Protein AF-A0A923Q6D5-F1 (afdb_monomer_lite)

Sequence (186 aa):
MKNIFFVFVLLMLSNVSFGAIPTSGCLYDRNSETNISCMGSKPDYCQSDIKFANSPACINSKPPYCLNNTGLSNSLACVGSNPTYCQNNKEFANTLACARSNPSYCQSDKTLSNALACVGSKPSYCLGDPQQLNSLACSDFATMYILDTLKAGKYNLPAELQKIFTSNDLKDLQTYDVLRNSIGSF

Radius of gyration: 20.25 Å; chains: 1; bounding box: 35×41×74 Å

Secondary structure (DSSP, 8-state):
--SSHHHHHHHTS---------HHHHTT-TT-TT-GGGTT---THHHH-GGGTT-GGGTT---THHHH-GGGTT-GGGTT---THHHH-GGGTTSGGGTT---THHHH-GGGTTSGGGTT---GGGGT-GGGTTSGGG-S-HHHHHHHHHHTT-S---HHHHHHHHSGGGGSHHHHHHHHHHH---

Structure (mmCIF, N/CA/C/O backbone):
data_AF-A0A923Q6D5-F1
#
_entry.id   AF-A0A923Q6D5-F1
#
loop_
_atom_site.group_PDB
_atom_site.id
_atom_site.type_symbol
_atom_site.label_atom_id
_atom_site.label_alt_id
_atom_site.label_comp_id
_atom_site.label_asym_id
_atom_site.label_entity_id
_atom_site.label_seq_id
_atom_site.pdbx_PDB_ins_code
_atom_site.Cartn_x
_atom_site.Cartn_y
_atom_site.Cartn_z
_atom_site.occupancy
_atom_site.B_iso_or_equiv
_atom_site.auth_seq_id
_atom_site.auth_comp_id
_atom_site.auth_asym_id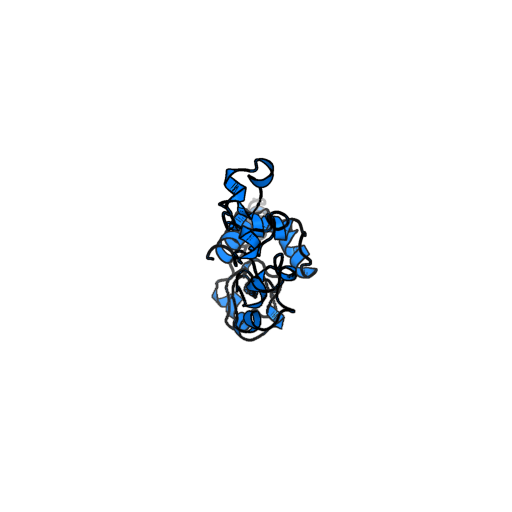
_atom_site.auth_atom_id
_atom_site.pdbx_PDB_model_num
ATOM 1 N N . MET A 1 1 ? -14.296 31.296 -55.115 1.00 42.47 1 MET A N 1
ATOM 2 C CA . MET A 1 1 ? -13.838 29.906 -54.873 1.00 42.47 1 MET A CA 1
ATOM 3 C C . MET A 1 1 ? -12.475 29.912 -54.174 1.00 42.47 1 MET A C 1
ATOM 5 O O . MET A 1 1 ? -11.464 29.662 -54.812 1.00 42.47 1 MET A O 1
ATOM 9 N N . LYS A 1 2 ? -12.412 30.294 -52.888 1.00 42.50 2 LYS A N 1
ATOM 10 C CA . LYS A 1 2 ? -11.131 30.418 -52.153 1.00 42.50 2 LYS A CA 1
ATOM 11 C C . LYS A 1 2 ? -11.240 30.137 -50.643 1.00 42.50 2 LYS A C 1
ATOM 13 O O . LYS A 1 2 ? -10.360 30.529 -49.900 1.00 42.50 2 LYS A O 1
ATOM 18 N N . ASN A 1 3 ? -12.305 29.449 -50.210 1.00 41.53 3 ASN A N 1
ATOM 19 C CA . ASN A 1 3 ? -12.603 29.205 -48.787 1.00 41.53 3 ASN A CA 1
ATOM 20 C C . ASN A 1 3 ? -12.794 27.724 -48.411 1.00 41.53 3 ASN A C 1
ATOM 22 O O . ASN A 1 3 ? -13.077 27.431 -47.258 1.00 41.53 3 ASN A O 1
ATOM 26 N N . ILE A 1 4 ? -12.624 26.780 -49.343 1.00 47.03 4 ILE A N 1
ATOM 27 C CA . ILE A 1 4 ? -12.759 25.339 -49.040 1.00 47.03 4 ILE A CA 1
ATOM 28 C C . ILE A 1 4 ? -11.419 24.696 -48.652 1.00 47.03 4 ILE A C 1
ATOM 30 O O . ILE A 1 4 ? -11.394 23.744 -47.880 1.00 47.03 4 ILE A O 1
ATOM 34 N N . PHE A 1 5 ? -10.290 25.255 -49.098 1.00 41.09 5 PHE A N 1
ATOM 35 C CA . PHE A 1 5 ? -8.971 24.684 -48.802 1.00 41.09 5 PHE A CA 1
ATOM 36 C C . PHE A 1 5 ? -8.498 24.955 -47.362 1.00 41.09 5 PHE A C 1
ATOM 38 O O . PHE A 1 5 ? -7.772 24.149 -46.793 1.00 41.09 5 PHE A O 1
ATOM 45 N N . PHE A 1 6 ? -8.946 26.051 -46.738 1.00 38.72 6 PHE A N 1
ATOM 46 C CA . PHE A 1 6 ? -8.532 26.410 -45.374 1.00 38.72 6 PHE A CA 1
ATOM 47 C C . PHE A 1 6 ? -9.245 25.584 -44.289 1.00 38.72 6 PHE A C 1
ATOM 49 O O . PHE A 1 6 ? -8.678 25.340 -43.229 1.00 38.72 6 PHE A O 1
ATOM 56 N N . VAL A 1 7 ? -10.455 25.090 -44.574 1.00 43.41 7 VAL A N 1
ATOM 57 C CA . VAL A 1 7 ? -11.216 24.228 -43.650 1.00 43.41 7 VAL A CA 1
ATOM 58 C C . VAL A 1 7 ? -10.596 22.829 -43.566 1.00 43.41 7 VAL A C 1
ATOM 60 O O . VAL A 1 7 ? -10.556 22.236 -42.493 1.00 43.41 7 VAL A O 1
ATOM 63 N N . PHE A 1 8 ? -10.019 22.329 -44.664 1.00 39.16 8 PHE A N 1
ATOM 64 C CA . PHE A 1 8 ? -9.347 21.026 -44.678 1.00 39.16 8 PHE A CA 1
ATOM 65 C C . PHE A 1 8 ? -7.992 21.025 -43.957 1.00 39.16 8 PHE A C 1
ATOM 67 O O . PHE A 1 8 ? -7.631 20.021 -43.351 1.00 39.16 8 PHE A O 1
ATOM 74 N N . VAL A 1 9 ? -7.259 22.143 -43.963 1.00 41.53 9 VAL A N 1
ATOM 75 C CA . VAL A 1 9 ? -5.963 22.242 -43.263 1.00 41.53 9 VAL A CA 1
ATOM 76 C C . VAL A 1 9 ? -6.148 22.374 -41.743 1.00 41.53 9 VAL A C 1
ATOM 78 O O . VAL A 1 9 ? -5.341 21.844 -40.984 1.00 41.53 9 VAL A O 1
ATOM 81 N N . LEU A 1 10 ? -7.246 22.983 -41.278 1.00 36.47 10 LEU A N 1
ATOM 82 C CA . LEU A 1 10 ? -7.578 23.064 -39.847 1.00 36.47 10 LEU A CA 1
ATOM 83 C C . LEU A 1 10 ? -8.125 21.746 -39.264 1.00 36.47 10 LEU A C 1
ATOM 85 O O . LEU A 1 10 ? -7.920 21.485 -38.083 1.00 36.47 10 LEU A O 1
ATOM 89 N N . LEU A 1 11 ? -8.735 20.879 -40.082 1.00 35.66 11 LEU A N 1
ATOM 90 C CA . LEU A 1 11 ? -9.192 19.542 -39.662 1.00 35.66 11 LEU A CA 1
ATOM 91 C C . LEU A 1 11 ? -8.059 18.509 -39.523 1.00 35.66 11 LEU A C 1
ATOM 93 O O . LEU A 1 11 ? -8.249 17.474 -38.891 1.00 35.66 11 LEU A O 1
ATOM 97 N N . MET A 1 12 ? -6.873 18.786 -40.074 1.00 35.59 12 MET A N 1
ATOM 98 C CA . MET A 1 12 ? -5.700 17.907 -39.951 1.00 35.59 12 MET A CA 1
ATOM 99 C C . MET A 1 12 ? -4.835 18.212 -38.718 1.00 35.59 12 MET A C 1
ATOM 101 O O . MET A 1 12 ? -3.960 17.419 -38.383 1.00 35.59 12 MET A O 1
ATOM 105 N N . LEU A 1 13 ? -5.084 19.326 -38.019 1.00 39.22 13 LEU A N 1
ATOM 106 C CA . LEU A 1 13 ? -4.348 19.723 -36.810 1.00 39.22 13 LEU A CA 1
ATOM 107 C C . LEU A 1 13 ? -5.068 19.359 -35.500 1.00 39.22 13 LEU A C 1
ATOM 109 O O . LEU A 1 13 ? -4.503 19.556 -34.430 1.00 39.22 13 LEU A O 1
ATOM 113 N N . SER A 1 14 ? -6.278 18.793 -35.557 1.00 36.75 14 SER A N 1
ATOM 114 C CA . SER A 1 14 ? -7.010 18.338 -34.363 1.00 36.75 14 SER A CA 1
ATOM 115 C C . SER A 1 14 ? -6.890 16.839 -34.081 1.00 36.75 14 SER A C 1
ATOM 117 O O . SER A 1 14 ? -7.489 16.352 -33.128 1.00 36.75 14 SER A O 1
ATOM 119 N N . ASN A 1 15 ? -6.087 16.097 -34.846 1.00 35.81 15 ASN A N 1
ATOM 120 C CA . ASN A 1 15 ? -5.742 14.719 -34.501 1.00 35.81 15 ASN A CA 1
ATOM 121 C C . ASN A 1 15 ? -4.523 14.688 -33.574 1.00 35.81 15 ASN A C 1
ATOM 123 O O . ASN A 1 15 ? -3.509 14.064 -33.872 1.00 35.81 15 ASN A O 1
ATOM 127 N N . VAL A 1 16 ? -4.662 15.275 -32.383 1.00 35.62 16 VAL A N 1
ATOM 128 C CA . VAL A 1 16 ? -4.113 14.600 -31.202 1.00 35.62 16 VAL A CA 1
ATOM 129 C C . VAL A 1 16 ? -4.997 13.384 -30.970 1.00 35.62 16 VAL A C 1
ATOM 131 O O . VAL A 1 16 ? -5.860 13.340 -30.098 1.00 35.62 16 VAL A O 1
ATOM 134 N N . SER A 1 17 ? -4.822 12.388 -31.835 1.00 32.88 17 SER A N 1
ATOM 135 C CA . SER A 1 17 ? -5.167 11.033 -31.479 1.00 32.88 17 SER A CA 1
ATOM 136 C C . SER A 1 17 ? -4.346 10.771 -30.225 1.00 32.88 17 SER A C 1
ATOM 138 O O . SER A 1 17 ? -3.125 10.630 -30.302 1.00 32.88 17 SER A O 1
ATOM 140 N N . PHE A 1 18 ? -5.003 10.757 -29.066 1.00 36.09 18 PHE A N 1
ATOM 141 C CA . PHE A 1 18 ? -4.548 9.956 -27.944 1.00 36.09 18 PHE A CA 1
ATOM 142 C C . PHE A 1 18 ? -4.508 8.535 -28.492 1.00 36.09 18 PHE A C 1
ATOM 144 O O . PHE A 1 18 ? -5.492 7.799 -28.434 1.00 36.09 18 PHE A O 1
ATOM 151 N N . GLY A 1 19 ? -3.418 8.204 -29.186 1.00 35.03 19 GLY A N 1
ATOM 152 C CA . GLY A 1 19 ? -3.150 6.861 -29.627 1.00 35.03 19 GLY A CA 1
ATOM 153 C C . GLY A 1 19 ? -3.115 6.074 -28.342 1.00 35.03 19 GLY A C 1
ATOM 154 O O . GLY A 1 19 ? -2.168 6.215 -27.571 1.00 35.03 19 GLY A O 1
ATOM 155 N N . ALA A 1 20 ? -4.188 5.333 -28.074 1.00 39.97 20 ALA A N 1
ATOM 156 C CA . ALA A 1 20 ? -4.164 4.282 -27.087 1.00 39.97 20 ALA A CA 1
ATOM 157 C C . ALA A 1 20 ? -2.898 3.495 -27.404 1.00 39.97 20 ALA A C 1
ATOM 159 O O . ALA A 1 20 ? -2.805 2.916 -28.489 1.00 39.97 20 ALA A O 1
ATOM 160 N N . ILE A 1 21 ? -1.882 3.590 -26.540 1.00 46.28 21 ILE A N 1
ATOM 161 C CA . ILE A 1 21 ? -0.667 2.816 -26.739 1.00 46.28 21 ILE A CA 1
ATOM 162 C C . ILE A 1 21 ? -1.165 1.373 -26.743 1.00 46.28 21 ILE A C 1
ATOM 164 O O . ILE A 1 21 ? -1.741 0.945 -25.737 1.00 46.28 21 ILE A O 1
ATOM 168 N N . PRO A 1 22 ? -1.056 0.639 -27.867 1.00 48.25 22 PRO A N 1
ATOM 169 C CA . PRO A 1 22 ? -1.412 -0.767 -27.856 1.00 48.25 22 PRO A CA 1
ATOM 170 C C . PRO A 1 22 ? -0.601 -1.399 -26.729 1.00 48.25 22 PRO A C 1
ATOM 172 O O . PRO A 1 22 ? 0.544 -1.013 -26.517 1.00 48.25 22 PRO A O 1
ATOM 175 N N . THR A 1 23 ? -1.168 -2.334 -25.973 1.00 49.91 23 THR A N 1
ATOM 176 C CA . THR A 1 23 ? -0.498 -2.950 -24.810 1.00 49.91 23 THR A CA 1
ATOM 177 C C . THR A 1 23 ? 0.935 -3.424 -25.118 1.00 49.91 23 THR A C 1
ATOM 179 O O . THR A 1 23 ? 1.793 -3.405 -24.238 1.00 49.91 23 THR A O 1
ATOM 182 N N . SER A 1 24 ? 1.232 -3.734 -26.388 1.00 52.97 24 SER A N 1
ATOM 183 C CA . SER A 1 24 ? 2.565 -4.019 -26.936 1.00 52.97 24 SER A CA 1
ATOM 184 C C . SER A 1 24 ? 3.595 -2.880 -26.845 1.00 52.97 24 SER A C 1
ATOM 186 O O . SER A 1 24 ? 4.787 -3.159 -26.802 1.00 52.97 24 SER A O 1
ATOM 188 N N . GLY A 1 25 ? 3.189 -1.609 -26.823 1.00 59.66 25 GLY A N 1
ATOM 189 C CA . GLY A 1 25 ? 4.090 -0.462 -26.656 1.00 59.66 25 GLY A CA 1
ATOM 190 C C . GLY A 1 25 ? 4.608 -0.334 -25.222 1.00 59.66 25 GLY A C 1
ATOM 191 O O . GLY A 1 25 ? 5.793 -0.094 -25.010 1.00 59.66 25 GLY A O 1
ATOM 192 N N . CYS A 1 26 ? 3.758 -0.619 -24.233 1.00 67.12 26 CYS A N 1
ATOM 193 C CA . CYS A 1 26 ? 4.128 -0.592 -22.815 1.00 67.12 26 CYS A CA 1
ATOM 194 C C . CYS A 1 26 ? 5.042 -1.758 -22.400 1.00 67.12 26 CYS A C 1
ATOM 196 O O . CYS A 1 26 ? 5.712 -1.683 -21.376 1.00 67.12 26 CYS A O 1
ATOM 198 N N . LEU A 1 27 ? 5.109 -2.823 -23.208 1.00 59.09 27 LEU A N 1
ATOM 199 C CA . LEU A 1 27 ? 6.016 -3.959 -23.003 1.00 59.09 27 LEU A CA 1
ATOM 200 C C . LEU A 1 27 ? 7.498 -3.591 -23.166 1.00 59.09 27 LEU A C 1
ATOM 202 O O . LEU A 1 27 ? 8.349 -4.196 -22.515 1.00 59.09 27 LEU A O 1
ATOM 206 N N . TYR A 1 28 ? 7.810 -2.599 -24.004 1.00 59.09 28 TYR A N 1
ATOM 207 C CA . TYR A 1 28 ? 9.192 -2.253 -24.360 1.00 59.09 28 TYR A CA 1
ATOM 208 C C . TYR A 1 28 ? 9.579 -0.810 -24.031 1.00 59.09 28 TYR A C 1
ATOM 210 O O . TYR A 1 28 ? 10.772 -0.490 -24.025 1.00 59.09 28 TYR A O 1
ATOM 218 N N . ASP A 1 29 ? 8.610 0.056 -23.728 1.00 59.62 29 ASP A N 1
ATOM 219 C CA . ASP A 1 29 ? 8.859 1.468 -23.449 1.00 59.62 29 ASP A CA 1
ATOM 220 C C . ASP A 1 29 ? 9.353 1.710 -22.013 1.00 59.62 29 ASP A C 1
ATOM 222 O O . ASP A 1 29 ? 8.655 2.233 -21.142 1.00 59.62 29 ASP A O 1
ATOM 226 N N . ARG A 1 30 ? 10.621 1.351 -21.789 1.00 59.69 30 ARG A N 1
ATOM 227 C CA . ARG A 1 30 ? 11.363 1.629 -20.550 1.00 59.69 30 ARG A CA 1
ATOM 228 C C . ARG A 1 30 ? 11.674 3.117 -20.339 1.00 59.69 30 ARG A C 1
ATOM 230 O O . ARG A 1 30 ? 12.190 3.457 -19.283 1.00 59.69 30 ARG A O 1
ATOM 237 N N . ASN A 1 31 ? 11.372 3.982 -21.311 1.00 56.91 31 ASN A N 1
ATOM 238 C CA . ASN A 1 31 ? 11.567 5.432 -21.214 1.00 56.91 31 ASN A CA 1
ATOM 239 C C . ASN A 1 31 ? 10.297 6.156 -20.733 1.00 56.91 31 ASN A C 1
ATOM 241 O O . ASN A 1 31 ? 10.328 7.358 -20.476 1.00 56.91 31 ASN A O 1
ATOM 245 N N . SER A 1 32 ? 9.187 5.430 -20.586 1.00 54.47 32 SER A N 1
ATOM 246 C CA . SER A 1 32 ? 7.874 5.960 -20.221 1.00 54.47 32 SER A CA 1
ATOM 247 C C . SER A 1 32 ? 7.551 5.811 -18.734 1.00 54.47 32 SER A C 1
ATOM 249 O O . SER A 1 32 ? 6.412 5.559 -18.344 1.00 54.47 32 SER A O 1
ATOM 251 N N . GLU A 1 33 ? 8.551 6.000 -17.869 1.00 54.09 33 GLU A N 1
ATOM 252 C CA . GLU A 1 33 ? 8.425 5.831 -16.413 1.00 54.09 33 GLU A CA 1
ATOM 253 C C . GLU A 1 33 ? 7.301 6.669 -15.782 1.00 54.09 33 GLU A C 1
ATOM 255 O O . GLU A 1 33 ? 6.872 6.362 -14.675 1.00 54.09 33 GLU A O 1
ATOM 260 N N . THR A 1 34 ? 6.785 7.677 -16.489 1.00 61.16 34 THR A N 1
ATOM 261 C CA . THR A 1 34 ? 5.686 8.553 -16.066 1.00 61.16 34 THR A CA 1
ATOM 262 C C . THR A 1 34 ? 4.447 8.480 -16.960 1.00 61.16 34 THR A C 1
ATOM 264 O O . THR A 1 34 ? 3.478 9.201 -16.722 1.00 61.16 34 THR A O 1
ATOM 267 N N . ASN A 1 35 ? 4.442 7.630 -17.991 1.00 68.44 35 ASN A N 1
ATOM 268 C CA . ASN A 1 35 ? 3.355 7.616 -18.955 1.00 68.44 35 ASN A CA 1
ATOM 269 C C . ASN A 1 35 ? 2.122 6.904 -18.394 1.00 68.44 35 ASN A C 1
ATOM 271 O O . ASN A 1 35 ? 2.073 5.680 -18.238 1.00 68.44 35 ASN A O 1
ATOM 275 N N . ILE A 1 36 ? 1.095 7.704 -18.131 1.00 67.50 36 ILE A N 1
ATOM 276 C CA . ILE A 1 36 ? -0.167 7.242 -17.569 1.00 67.50 36 ILE A CA 1
ATOM 277 C C . ILE A 1 36 ? -0.943 6.318 -18.517 1.00 67.50 36 ILE A C 1
ATOM 279 O O . ILE A 1 36 ? -1.753 5.518 -18.055 1.00 67.50 36 ILE A O 1
ATOM 283 N N . SER A 1 37 ? -0.665 6.340 -19.825 1.00 69.25 37 SER A N 1
ATOM 284 C CA . SER A 1 37 ? -1.310 5.422 -20.771 1.00 69.25 37 SER A CA 1
ATOM 285 C C . SER A 1 37 ? -0.884 3.965 -20.572 1.00 69.25 37 SER A C 1
ATOM 287 O O . SER A 1 37 ? -1.594 3.062 -20.999 1.00 69.25 37 SER A O 1
ATOM 289 N N . CYS A 1 38 ? 0.263 3.723 -19.928 1.00 73.06 38 CYS A N 1
ATOM 290 C CA . CYS A 1 38 ? 0.763 2.378 -19.640 1.00 73.06 38 CYS A CA 1
ATOM 291 C C . CYS A 1 38 ? 0.359 1.859 -18.263 1.00 73.06 38 CYS A C 1
ATOM 293 O O . CYS A 1 38 ? 0.789 0.782 -17.854 1.00 73.06 38 CYS A O 1
ATOM 295 N N . MET A 1 39 ? -0.462 2.603 -17.535 1.00 76.25 39 MET A N 1
ATOM 296 C CA . MET A 1 39 ? -0.786 2.341 -16.146 1.00 76.25 39 MET A CA 1
ATOM 297 C C . MET A 1 39 ? -1.406 0.964 -15.909 1.00 76.25 39 MET A C 1
ATOM 299 O O . MET A 1 39 ? -2.463 0.641 -16.441 1.00 76.25 39 MET A O 1
ATOM 303 N N . GLY A 1 40 ? -0.750 0.156 -15.075 1.00 72.75 40 GLY A N 1
ATOM 304 C CA . GLY A 1 40 ? -1.148 -1.224 -14.773 1.00 72.75 40 GLY A CA 1
ATOM 305 C C . GLY A 1 40 ? -1.085 -2.201 -15.941 1.00 72.75 40 GLY A C 1
ATOM 306 O O . GLY A 1 40 ? -1.681 -3.271 -15.854 1.00 72.75 40 GLY A O 1
ATOM 307 N N . SER A 1 41 ? -0.337 -1.876 -16.998 1.00 77.88 41 SER A N 1
ATOM 308 C CA . SER A 1 41 ? -0.015 -2.834 -18.063 1.00 77.88 41 SER A CA 1
ATOM 309 C C . SER A 1 41 ? 0.859 -4.002 -17.580 1.00 77.88 41 SER A C 1
ATOM 311 O O . SER A 1 41 ? 0.868 -5.045 -18.227 1.00 77.88 41 SER A O 1
ATOM 313 N N . LYS A 1 42 ? 1.549 -3.853 -16.435 1.00 83.44 42 LYS A N 1
ATOM 314 C CA . LYS A 1 42 ? 2.353 -4.887 -15.747 1.00 83.44 42 LYS A CA 1
ATOM 315 C C . LYS A 1 42 ? 3.335 -5.651 -16.663 1.00 83.44 42 LYS A C 1
ATOM 317 O O . LYS A 1 42 ? 3.350 -6.881 -16.636 1.00 83.44 42 LYS A O 1
ATOM 322 N N . PRO A 1 43 ? 4.169 -4.958 -17.452 1.00 83.00 43 PRO A N 1
ATOM 323 C CA . PRO A 1 43 ? 5.172 -5.597 -18.302 1.00 83.00 43 PRO A CA 1
ATOM 324 C C . PRO A 1 43 ? 6.242 -6.343 -17.490 1.00 83.00 43 PRO A C 1
ATOM 326 O O . PRO A 1 43 ? 6.470 -6.049 -16.314 1.00 83.00 43 PRO A O 1
ATOM 329 N N . ASP A 1 44 ? 6.949 -7.276 -18.135 1.00 85.38 44 ASP A N 1
ATOM 330 C CA . ASP A 1 44 ? 7.898 -8.195 -17.481 1.00 85.38 44 ASP A CA 1
ATOM 331 C C . ASP A 1 44 ? 8.996 -7.487 -16.679 1.00 85.38 44 ASP A C 1
ATOM 333 O O . ASP A 1 44 ? 9.424 -7.975 -15.632 1.00 85.38 44 ASP A O 1
ATOM 337 N N . TYR A 1 45 ? 9.427 -6.297 -17.112 1.00 84.94 45 TYR A N 1
ATOM 338 C CA . TYR A 1 45 ? 10.444 -5.531 -16.391 1.00 84.94 45 TYR A CA 1
ATOM 339 C C . TYR A 1 45 ? 10.005 -5.140 -14.971 1.00 84.94 45 TYR A C 1
ATOM 341 O O . TYR A 1 45 ? 10.859 -4.963 -14.103 1.00 84.94 45 TYR A O 1
ATOM 349 N N . CYS A 1 46 ? 8.695 -5.057 -14.703 1.00 87.25 46 CYS A N 1
ATOM 350 C CA . CYS A 1 46 ? 8.168 -4.809 -13.363 1.00 87.25 46 CYS A CA 1
ATOM 351 C C . CYS A 1 46 ? 8.506 -5.945 -12.390 1.00 87.25 46 CYS A C 1
ATOM 353 O O . CYS A 1 46 ? 8.593 -5.700 -11.187 1.00 87.25 46 CYS A O 1
ATOM 355 N N . GLN A 1 47 ? 8.721 -7.166 -12.899 1.00 88.88 47 GLN A N 1
ATOM 356 C CA . GLN A 1 47 ? 9.038 -8.350 -12.100 1.00 88.88 47 GLN A CA 1
ATOM 357 C C . GLN A 1 47 ? 10.502 -8.409 -11.667 1.00 88.88 47 GLN A C 1
ATOM 359 O O . GLN A 1 47 ? 10.801 -8.881 -10.570 1.00 88.88 47 GLN A O 1
ATOM 364 N N . SER A 1 48 ? 11.414 -7.925 -12.509 1.00 84.44 48 SER A N 1
ATOM 365 C CA . SER A 1 48 ? 12.852 -8.141 -12.327 1.00 84.44 48 SER A CA 1
ATOM 366 C C . SER A 1 48 ? 13.642 -6.901 -11.916 1.00 84.44 48 SER A C 1
ATOM 368 O O . SER A 1 48 ? 14.746 -7.048 -11.400 1.00 84.44 48 SER A O 1
ATOM 370 N N . ASP A 1 49 ? 13.134 -5.691 -12.165 1.00 87.44 49 ASP A N 1
ATOM 371 C CA . ASP A 1 49 ? 13.926 -4.466 -12.030 1.00 87.44 49 ASP A CA 1
ATOM 372 C C . ASP A 1 49 ? 13.269 -3.457 -11.077 1.00 87.44 49 ASP A C 1
ATOM 374 O O . ASP A 1 49 ? 12.272 -2.802 -11.391 1.00 87.44 49 ASP A O 1
ATOM 378 N N . ILE A 1 50 ? 13.873 -3.324 -9.892 1.00 88.69 50 ILE A N 1
ATOM 379 C CA . ILE A 1 50 ? 13.389 -2.460 -8.809 1.00 88.69 50 ILE A CA 1
ATOM 380 C C . ILE A 1 50 ? 13.352 -0.980 -9.191 1.00 88.69 50 ILE A C 1
ATOM 382 O O . ILE A 1 50 ? 12.617 -0.220 -8.562 1.00 88.69 50 ILE A O 1
ATOM 386 N N . LYS A 1 51 ? 14.107 -0.546 -10.210 1.00 87.31 51 LYS A N 1
ATOM 387 C CA . LYS A 1 51 ? 14.105 0.865 -10.622 1.00 87.31 51 LYS A CA 1
ATOM 388 C C . LYS A 1 51 ? 12.732 1.304 -11.134 1.00 87.31 51 LYS A C 1
ATOM 390 O O . LYS A 1 51 ? 12.359 2.460 -10.983 1.00 87.31 51 LYS A O 1
ATOM 395 N N . PHE A 1 52 ? 11.944 0.356 -11.647 1.00 84.44 52 PHE A N 1
ATOM 396 C CA . PHE A 1 52 ? 10.581 0.591 -12.113 1.00 84.44 52 PHE A CA 1
ATOM 397 C C . PHE A 1 52 ? 9.520 0.371 -11.032 1.00 84.44 52 PHE A C 1
ATOM 399 O O . PHE A 1 52 ? 8.332 0.469 -11.332 1.00 84.44 52 PHE A O 1
ATOM 406 N N . ALA A 1 53 ? 9.894 0.115 -9.772 1.00 84.38 53 ALA A N 1
ATOM 407 C CA . ALA A 1 53 ? 8.934 -0.139 -8.694 1.00 84.38 53 ALA A CA 1
ATOM 408 C C . ALA A 1 53 ? 7.933 1.019 -8.496 1.00 84.38 53 ALA A C 1
ATOM 410 O O . ALA A 1 53 ? 6.819 0.811 -8.014 1.00 84.38 53 ALA A O 1
ATOM 411 N N . ASN A 1 54 ? 8.309 2.233 -8.905 1.00 81.38 54 ASN A N 1
ATOM 412 C CA . ASN A 1 54 ? 7.463 3.424 -8.877 1.00 81.38 54 ASN A CA 1
ATOM 413 C C . ASN A 1 54 ? 6.888 3.809 -10.249 1.00 81.38 54 ASN A C 1
ATOM 415 O O . ASN A 1 54 ? 6.242 4.840 -10.353 1.00 81.38 54 ASN A O 1
ATOM 419 N N . SER A 1 55 ? 7.076 3.018 -11.303 1.00 80.50 55 SER A N 1
ATOM 420 C CA . SER A 1 55 ? 6.437 3.303 -12.589 1.00 80.50 55 SER A CA 1
ATOM 421 C C . SER A 1 55 ? 4.915 3.091 -12.487 1.00 80.50 55 SER A C 1
ATOM 423 O O . SER A 1 55 ? 4.487 2.062 -11.949 1.00 80.50 55 SER A O 1
ATOM 425 N N . PRO A 1 56 ? 4.073 3.980 -13.053 1.00 75.81 56 PRO A N 1
ATOM 426 C CA . PRO A 1 56 ? 2.634 3.755 -13.190 1.00 75.81 56 PRO A CA 1
ATOM 427 C C . PRO A 1 56 ? 2.312 2.439 -13.901 1.00 75.81 56 PRO A C 1
ATOM 429 O O . PRO A 1 56 ? 1.322 1.784 -13.572 1.00 75.81 56 PRO A O 1
ATOM 432 N N . ALA A 1 57 ? 3.161 2.008 -14.840 1.00 79.31 57 ALA A N 1
ATOM 433 C CA . ALA A 1 57 ? 2.990 0.739 -15.540 1.00 79.31 57 ALA A CA 1
ATOM 434 C C . ALA A 1 57 ? 3.081 -0.474 -14.611 1.00 79.31 57 ALA A C 1
ATOM 436 O O . ALA A 1 57 ? 2.393 -1.474 -14.823 1.00 79.31 57 ALA A O 1
ATOM 437 N N . CYS A 1 58 ? 3.876 -0.353 -13.549 1.00 83.00 58 CYS A N 1
ATOM 438 C CA . CYS A 1 58 ? 4.100 -1.415 -12.587 1.00 83.00 58 CYS A CA 1
ATOM 439 C C . CYS A 1 58 ? 3.108 -1.411 -11.430 1.00 83.00 58 CYS A C 1
ATOM 441 O O . CYS A 1 58 ? 3.215 -2.300 -10.590 1.00 83.00 58 CYS A O 1
ATOM 443 N N . ILE A 1 59 ? 2.147 -0.481 -11.362 1.00 80.62 59 ILE A N 1
ATOM 444 C CA . ILE A 1 59 ? 1.183 -0.446 -10.259 1.00 80.62 59 ILE A CA 1
ATOM 445 C C . ILE A 1 59 ? 0.511 -1.812 -10.067 1.00 80.62 59 ILE A C 1
ATOM 447 O O . ILE A 1 59 ? 0.055 -2.435 -11.030 1.00 80.62 59 ILE A O 1
ATOM 451 N N . ASN A 1 60 ? 0.484 -2.301 -8.824 1.00 78.62 60 ASN A N 1
ATOM 452 C CA . ASN A 1 60 ? -0.111 -3.600 -8.493 1.00 78.62 60 ASN A CA 1
ATOM 453 C C . ASN A 1 60 ? 0.475 -4.792 -9.303 1.00 78.62 60 ASN A C 1
ATOM 455 O O . ASN A 1 60 ? -0.224 -5.754 -9.636 1.00 78.62 60 ASN A O 1
ATOM 459 N N . SER A 1 61 ? 1.755 -4.737 -9.682 1.00 86.06 61 SER A N 1
ATOM 460 C CA . SER A 1 61 ? 2.446 -5.874 -10.318 1.00 86.06 61 SER A CA 1
ATOM 461 C C . SER A 1 61 ? 2.911 -6.936 -9.312 1.00 86.06 61 SER A C 1
ATOM 463 O O . SER A 1 61 ? 3.182 -8.064 -9.720 1.00 86.06 61 SER A O 1
ATOM 465 N N . LYS A 1 62 ? 2.969 -6.590 -8.014 1.00 90.44 62 LYS A N 1
ATOM 466 C CA . LYS A 1 62 ? 3.325 -7.456 -6.870 1.00 90.44 62 LYS A CA 1
ATOM 467 C C . LYS A 1 62 ? 4.550 -8.366 -7.091 1.00 90.44 62 LYS A C 1
ATOM 469 O O . LYS A 1 62 ? 4.479 -9.569 -6.839 1.00 90.44 62 LYS A O 1
ATOM 474 N N . PRO A 1 63 ? 5.678 -7.820 -7.544 1.00 92.00 63 PRO A N 1
ATOM 475 C CA . PRO A 1 63 ? 6.860 -8.609 -7.844 1.00 92.00 63 PRO A CA 1
ATOM 476 C C . PRO A 1 63 ? 7.542 -9.157 -6.578 1.00 92.00 63 PRO A C 1
ATOM 478 O O . PRO A 1 63 ? 7.366 -8.600 -5.487 1.00 92.00 63 PRO A O 1
ATOM 481 N N . PRO A 1 64 ? 8.375 -10.212 -6.691 1.00 94.12 64 PRO A N 1
ATOM 482 C CA . PRO A 1 64 ? 8.959 -10.898 -5.533 1.00 94.12 64 PRO A CA 1
ATOM 483 C C . PRO A 1 64 ? 9.771 -9.992 -4.599 1.00 94.12 64 PRO A C 1
ATOM 485 O O . PRO A 1 64 ? 9.807 -10.215 -3.388 1.00 94.12 64 PRO A O 1
ATOM 488 N N . TYR A 1 65 ? 10.399 -8.938 -5.131 1.00 93.25 65 TYR A N 1
ATOM 489 C CA . TYR A 1 65 ? 11.180 -7.996 -4.327 1.00 93.25 65 TYR A CA 1
ATOM 490 C C . TYR A 1 65 ? 10.337 -7.237 -3.289 1.00 93.25 65 TYR A C 1
ATOM 492 O O . TYR A 1 65 ? 10.869 -6.840 -2.252 1.00 93.25 65 TYR A O 1
ATOM 500 N N . CYS A 1 66 ? 9.025 -7.092 -3.506 1.00 93.06 66 CYS A N 1
ATOM 501 C CA . CYS A 1 66 ? 8.116 -6.446 -2.557 1.00 93.06 66 CYS A CA 1
ATOM 502 C C . CYS A 1 66 ? 7.933 -7.242 -1.259 1.00 93.06 66 CYS A C 1
ATOM 504 O O . CYS A 1 66 ? 7.527 -6.677 -0.243 1.00 93.06 66 CYS A O 1
ATOM 506 N N . LEU A 1 67 ? 8.238 -8.547 -1.275 1.00 93.31 67 LEU A N 1
ATOM 507 C CA . LEU A 1 67 ? 8.063 -9.407 -0.108 1.00 93.31 67 LEU A CA 1
ATOM 508 C C . LEU A 1 67 ? 9.149 -9.201 0.953 1.00 93.31 67 LEU A C 1
ATOM 510 O O . LEU A 1 67 ? 8.881 -9.325 2.146 1.00 93.31 67 LEU A O 1
ATOM 514 N N . ASN A 1 68 ? 10.361 -8.862 0.510 1.00 88.25 68 ASN A N 1
ATOM 515 C CA . ASN A 1 68 ? 11.553 -8.855 1.359 1.00 88.25 68 ASN A CA 1
ATOM 516 C C . ASN A 1 68 ? 12.171 -7.460 1.532 1.00 88.25 68 ASN A C 1
ATOM 518 O O . ASN A 1 68 ? 12.954 -7.255 2.455 1.00 88.25 68 ASN A O 1
ATOM 522 N N . ASN A 1 69 ? 11.835 -6.493 0.669 1.00 89.81 69 ASN A N 1
ATOM 523 C CA . ASN A 1 69 ? 12.402 -5.149 0.722 1.00 89.81 69 ASN A CA 1
ATOM 524 C C . ASN A 1 69 ? 11.425 -4.148 1.360 1.00 89.81 69 ASN A C 1
ATOM 526 O O . ASN A 1 69 ? 10.555 -3.586 0.695 1.00 89.81 69 ASN A O 1
ATOM 530 N N . THR A 1 70 ? 11.599 -3.885 2.656 1.00 90.38 70 THR A N 1
ATOM 531 C CA . THR A 1 70 ? 10.804 -2.893 3.403 1.00 90.38 70 THR A CA 1
ATOM 532 C C . THR A 1 70 ? 11.000 -1.462 2.894 1.00 90.38 70 THR A C 1
ATOM 534 O O . THR A 1 70 ? 10.083 -0.646 3.007 1.00 90.38 70 THR A O 1
ATOM 537 N N . GLY A 1 71 ? 12.144 -1.159 2.270 1.00 90.00 71 GLY A N 1
ATOM 538 C CA . GLY A 1 71 ? 12.420 0.136 1.639 1.00 90.00 71 GLY A CA 1
ATOM 539 C C . GLY A 1 71 ? 11.525 0.434 0.432 1.00 90.00 71 GLY A C 1
ATOM 540 O O . GLY A 1 71 ? 11.357 1.594 0.068 1.00 90.00 71 GLY A O 1
ATOM 541 N N . LEU A 1 72 ? 10.896 -0.594 -0.147 1.00 88.56 72 LEU A N 1
ATOM 542 C CA . LEU A 1 72 ? 9.935 -0.480 -1.250 1.00 88.56 72 LEU A CA 1
ATOM 543 C C . LEU A 1 72 ? 8.475 -0.586 -0.782 1.00 88.56 72 LEU A C 1
ATOM 545 O O . LEU A 1 72 ? 7.564 -0.681 -1.599 1.00 88.56 72 LEU A O 1
ATOM 549 N N . SER A 1 73 ? 8.218 -0.546 0.528 1.00 88.38 73 SER A N 1
ATOM 550 C CA . SER A 1 73 ? 6.866 -0.681 1.094 1.00 88.38 73 SER A CA 1
ATOM 551 C C . SER A 1 73 ? 5.868 0.375 0.590 1.00 88.38 73 SER A C 1
ATOM 553 O O . SER A 1 73 ? 4.666 0.124 0.570 1.00 88.38 73 SER A O 1
ATOM 555 N N . ASN A 1 74 ? 6.343 1.535 0.126 1.00 85.38 74 ASN A N 1
ATOM 556 C CA . ASN A 1 74 ? 5.519 2.587 -0.484 1.00 85.38 74 ASN A CA 1
ATOM 557 C C . ASN A 1 74 ? 5.603 2.642 -2.016 1.00 85.38 74 ASN A C 1
ATOM 559 O O . ASN A 1 74 ? 5.119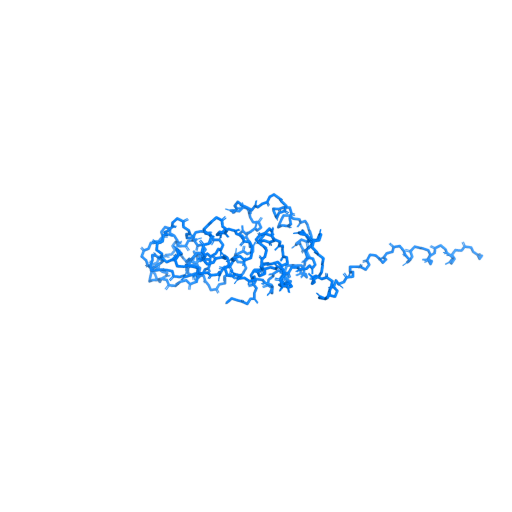 3.597 -2.619 1.00 85.38 74 ASN A O 1
ATOM 563 N N . SER A 1 75 ? 6.204 1.645 -2.663 1.00 85.69 75 SER A N 1
ATOM 564 C CA . SER A 1 75 ? 6.275 1.603 -4.120 1.00 85.69 75 SER A CA 1
ATOM 565 C C . SER A 1 75 ? 4.956 1.169 -4.751 1.00 85.69 75 SER A C 1
ATOM 567 O O . SER A 1 75 ? 4.263 0.291 -4.235 1.00 85.69 75 SER A O 1
ATOM 569 N N . LEU A 1 76 ? 4.629 1.744 -5.913 1.00 81.25 76 LEU A N 1
ATOM 570 C CA . LEU A 1 76 ? 3.397 1.428 -6.652 1.00 81.25 76 LEU A CA 1
ATOM 571 C C . LEU A 1 76 ? 3.314 -0.049 -7.050 1.00 81.25 76 LEU A C 1
ATOM 573 O O . LEU A 1 76 ? 2.238 -0.649 -7.009 1.00 81.25 76 LEU A O 1
ATOM 577 N N . ALA A 1 77 ? 4.450 -0.652 -7.396 1.00 86.31 77 ALA A N 1
ATOM 578 C CA . ALA A 1 77 ? 4.535 -2.073 -7.701 1.00 86.31 77 ALA A CA 1
ATOM 579 C C . ALA A 1 77 ? 4.142 -2.965 -6.527 1.00 86.31 77 ALA A C 1
ATOM 581 O O . ALA A 1 77 ? 3.577 -4.040 -6.738 1.00 86.31 77 ALA A O 1
ATOM 582 N N . CYS A 1 78 ? 4.383 -2.495 -5.306 1.00 89.38 78 CYS A N 1
ATOM 583 C CA . CYS A 1 78 ? 4.177 -3.270 -4.097 1.00 89.38 78 CYS A CA 1
ATOM 584 C C . CYS A 1 78 ? 2.789 -3.107 -3.490 1.00 89.38 78 CYS A C 1
ATOM 586 O O . CYS A 1 78 ? 2.504 -3.827 -2.545 1.00 89.38 78 CYS A O 1
ATOM 588 N N . VAL A 1 79 ? 1.917 -2.229 -4.008 1.00 86.44 79 VAL A N 1
ATOM 589 C CA . VAL A 1 79 ? 0.558 -2.033 -3.465 1.00 86.44 79 VAL A CA 1
ATOM 590 C C . VAL A 1 79 ? -0.111 -3.392 -3.225 1.00 86.44 79 VAL A C 1
ATOM 592 O O . VAL A 1 79 ? -0.171 -4.212 -4.137 1.00 86.44 79 VAL A O 1
ATOM 595 N N . GLY A 1 80 ? -0.570 -3.644 -1.995 1.00 85.25 80 GLY A N 1
ATOM 596 C CA . GLY A 1 80 ? -1.273 -4.875 -1.612 1.00 85.25 80 GLY A CA 1
ATOM 597 C C . GLY A 1 80 ? -0.490 -6.180 -1.826 1.00 85.25 80 GLY A C 1
ATOM 598 O O . GLY A 1 80 ? -1.104 -7.230 -2.047 1.00 85.25 80 GLY A O 1
ATOM 599 N N . SER A 1 81 ? 0.849 -6.144 -1.818 1.00 90.56 81 SER A N 1
ATOM 600 C CA . SER A 1 81 ? 1.686 -7.352 -1.861 1.00 90.56 81 SER A CA 1
ATOM 601 C C . SER A 1 81 ? 1.681 -8.128 -0.539 1.00 90.56 81 SER A C 1
ATOM 603 O O . SER A 1 81 ? 2.094 -9.283 -0.521 1.00 90.56 81 SER A O 1
ATOM 605 N N . ASN A 1 82 ? 1.206 -7.513 0.549 1.00 92.56 82 ASN A N 1
ATOM 606 C CA . ASN A 1 82 ? 0.972 -8.119 1.866 1.00 92.56 82 ASN A CA 1
ATOM 607 C C . ASN A 1 82 ? 2.133 -8.975 2.426 1.00 92.56 82 ASN A C 1
ATOM 609 O O . ASN A 1 82 ? 1.917 -10.116 2.838 1.00 92.56 82 ASN A O 1
ATOM 613 N N . PRO A 1 83 ? 3.366 -8.445 2.478 1.00 94.31 83 PRO A N 1
ATOM 614 C CA . PRO A 1 83 ? 4.503 -9.127 3.090 1.00 94.31 83 PRO A CA 1
ATOM 615 C C . PRO A 1 83 ? 4.325 -9.369 4.590 1.00 94.31 83 PRO A C 1
ATOM 617 O O . PRO A 1 83 ? 3.586 -8.664 5.277 1.00 94.31 83 PRO A O 1
ATOM 620 N N . THR A 1 84 ? 5.095 -10.317 5.131 1.00 95.25 84 THR A N 1
ATOM 621 C CA . THR A 1 84 ? 5.037 -10.719 6.547 1.00 95.25 84 THR A CA 1
ATOM 622 C C . THR A 1 84 ? 5.235 -9.553 7.520 1.00 95.25 84 THR A C 1
ATOM 624 O O . THR A 1 84 ? 4.629 -9.536 8.591 1.00 95.25 84 THR A O 1
ATOM 627 N N . TYR A 1 85 ? 6.030 -8.537 7.161 1.00 93.88 85 TYR A N 1
ATOM 628 C CA . TYR A 1 85 ? 6.224 -7.366 8.022 1.00 93.88 85 TYR A CA 1
ATOM 629 C C . TYR A 1 85 ? 4.929 -6.573 8.268 1.00 93.88 85 TYR A C 1
ATOM 631 O O . TYR A 1 85 ? 4.788 -5.980 9.335 1.00 93.88 85 TYR A O 1
ATOM 639 N N . CYS A 1 86 ? 3.950 -6.630 7.355 1.00 94.38 86 CYS A N 1
ATOM 640 C CA . CYS A 1 86 ? 2.640 -5.998 7.534 1.00 94.38 86 CYS A CA 1
ATOM 641 C C . CYS A 1 86 ? 1.841 -6.601 8.692 1.00 94.38 86 CYS A C 1
ATOM 643 O O . CYS A 1 86 ? 1.035 -5.904 9.308 1.00 94.38 86 CYS A O 1
ATOM 645 N N . GLN A 1 87 ? 2.082 -7.880 8.997 1.00 94.25 87 GLN A N 1
ATOM 646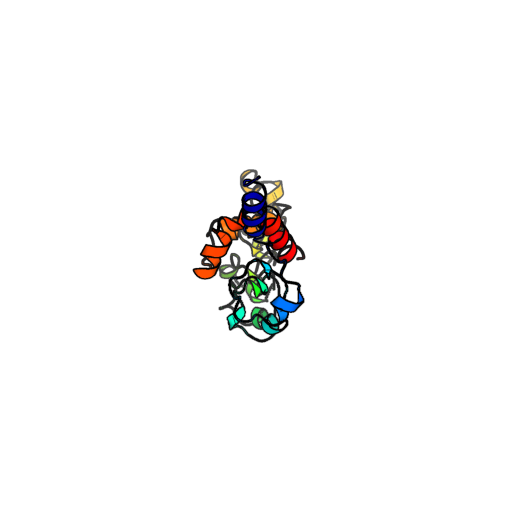 C CA . GLN A 1 87 ? 1.414 -8.603 10.079 1.00 94.25 87 GLN A CA 1
ATOM 647 C C . GLN A 1 87 ? 2.003 -8.273 11.449 1.00 94.25 87 GLN A C 1
ATOM 649 O O . GLN A 1 87 ? 1.277 -8.195 12.438 1.00 94.25 87 GLN A O 1
ATOM 654 N N . ASN A 1 88 ? 3.314 -8.040 11.497 1.00 90.38 88 ASN A N 1
ATOM 655 C CA . ASN A 1 88 ? 4.062 -8.019 12.751 1.00 90.38 88 ASN A CA 1
ATOM 656 C C . ASN A 1 88 ? 4.473 -6.615 13.207 1.00 90.38 88 ASN A C 1
ATOM 658 O O . ASN A 1 88 ? 4.840 -6.451 14.368 1.00 90.38 88 ASN A O 1
ATOM 662 N N . ASN A 1 89 ? 4.429 -5.606 12.331 1.00 93.38 89 ASN A N 1
ATOM 663 C CA . ASN A 1 89 ? 4.856 -4.252 12.673 1.00 93.38 89 ASN A CA 1
ATOM 664 C C . ASN A 1 89 ? 3.835 -3.188 12.224 1.00 93.38 89 ASN A C 1
ATOM 666 O O . ASN A 1 89 ? 3.610 -2.965 11.034 1.00 93.38 89 ASN A O 1
ATOM 670 N N . LYS A 1 90 ? 3.259 -2.490 13.212 1.00 93.62 90 LYS A N 1
ATOM 671 C CA . LYS A 1 90 ? 2.280 -1.406 13.032 1.00 93.62 90 LYS A CA 1
ATOM 672 C C . LYS A 1 90 ? 2.854 -0.176 12.322 1.00 93.62 90 LYS A C 1
ATOM 674 O O . LYS A 1 90 ? 2.087 0.575 11.728 1.00 93.62 90 LYS A O 1
ATOM 679 N N . GLU A 1 91 ? 4.170 0.031 12.335 1.00 92.94 91 GLU A N 1
ATOM 680 C CA . GLU A 1 91 ? 4.823 1.138 11.616 1.00 92.94 91 GLU A CA 1
ATOM 681 C C . GLU A 1 91 ? 4.527 1.087 10.111 1.00 92.94 91 GLU A C 1
ATOM 683 O O . GLU A 1 91 ? 4.423 2.121 9.453 1.00 92.94 91 GLU A O 1
ATOM 688 N N . PHE A 1 92 ? 4.303 -0.117 9.574 1.00 90.88 92 PHE A N 1
ATOM 689 C CA . PHE A 1 92 ? 3.969 -0.322 8.169 1.00 90.88 92 PHE A CA 1
ATOM 690 C C . PHE A 1 92 ? 2.468 -0.271 7.873 1.00 90.88 92 PHE A C 1
ATOM 692 O O . PHE A 1 92 ? 2.091 -0.373 6.706 1.00 90.88 92 PHE A O 1
ATOM 699 N N . ALA A 1 93 ? 1.601 -0.075 8.875 1.00 90.00 93 ALA A N 1
ATOM 700 C CA . ALA A 1 93 ? 0.144 -0.122 8.714 1.00 90.00 93 ALA A CA 1
ATOM 701 C C . ALA A 1 93 ? -0.375 0.863 7.655 1.00 90.00 93 ALA A C 1
ATOM 703 O O . ALA A 1 93 ? -1.406 0.635 7.027 1.00 90.00 93 ALA A O 1
ATOM 704 N N . ASN A 1 94 ? 0.352 1.955 7.435 1.00 87.06 94 ASN A N 1
ATOM 705 C CA . ASN A 1 94 ? 0.014 2.956 6.437 1.00 87.06 94 ASN A CA 1
ATOM 706 C C . ASN A 1 94 ? 0.686 2.727 5.080 1.00 87.06 94 ASN A C 1
ATOM 708 O O . ASN A 1 94 ? 0.341 3.412 4.135 1.00 87.06 94 ASN A O 1
ATOM 712 N N . THR A 1 95 ? 1.613 1.789 4.931 1.00 87.38 95 THR A N 1
ATOM 713 C CA . THR A 1 95 ? 2.333 1.628 3.660 1.00 87.38 95 THR A CA 1
ATOM 714 C C . THR A 1 95 ? 1.470 1.006 2.569 1.00 87.38 95 THR A C 1
ATOM 716 O O . THR A 1 95 ? 0.571 0.206 2.846 1.00 87.38 95 THR A O 1
ATOM 719 N N . LEU A 1 96 ? 1.765 1.346 1.310 1.00 85.50 96 LEU A N 1
ATOM 720 C CA . LEU A 1 96 ? 1.041 0.803 0.155 1.00 85.50 96 LEU A CA 1
ATOM 721 C C . LEU A 1 96 ? 1.101 -0.730 0.107 1.00 85.50 96 LEU A C 1
ATOM 723 O O . LEU A 1 96 ? 0.099 -1.378 -0.199 1.00 85.50 96 LEU A O 1
ATOM 727 N N . ALA A 1 97 ? 2.246 -1.314 0.459 1.00 89.19 97 ALA A N 1
ATOM 728 C CA . ALA A 1 97 ? 2.446 -2.757 0.477 1.00 89.19 97 ALA A CA 1
ATOM 729 C C . ALA A 1 97 ? 1.536 -3.493 1.452 1.00 89.19 97 ALA A C 1
ATOM 731 O O . ALA A 1 97 ? 1.150 -4.632 1.187 1.00 89.19 97 ALA A O 1
ATOM 732 N N . CYS A 1 98 ? 1.151 -2.831 2.541 1.00 91.38 98 CYS A N 1
ATOM 733 C CA . CYS A 1 98 ? 0.283 -3.411 3.548 1.00 91.38 98 CYS A CA 1
ATOM 734 C C . CYS A 1 98 ? -1.200 -3.176 3.291 1.00 91.38 98 CYS A C 1
ATOM 736 O O . CYS A 1 98 ? -1.994 -3.665 4.086 1.00 91.38 98 CYS A O 1
ATOM 738 N N . ALA A 1 99 ? -1.597 -2.469 2.228 1.00 87.00 99 ALA A N 1
ATOM 739 C CA . ALA A 1 99 ? -3.001 -2.185 1.943 1.00 87.00 99 ALA A CA 1
ATOM 740 C C . ALA A 1 99 ? -3.875 -3.457 1.983 1.00 87.00 99 ALA A C 1
ATOM 742 O O . ALA A 1 99 ? -3.623 -4.411 1.249 1.00 87.00 99 ALA A O 1
ATOM 743 N N . ARG A 1 100 ? -4.914 -3.457 2.834 1.00 85.81 100 ARG A N 1
ATOM 744 C CA . ARG A 1 100 ? -5.828 -4.596 3.087 1.00 85.81 100 ARG A CA 1
ATOM 745 C C . ARG A 1 100 ? -5.150 -5.887 3.570 1.00 85.81 100 ARG A C 1
ATOM 747 O O . ARG A 1 100 ? -5.714 -6.968 3.417 1.00 85.81 100 ARG A O 1
ATOM 754 N N . SER A 1 101 ? -3.969 -5.805 4.178 1.00 90.88 101 SER A N 1
ATOM 755 C CA . SER A 1 101 ? -3.330 -6.973 4.807 1.00 90.88 101 SER A CA 1
ATOM 756 C C . SER A 1 101 ? -4.102 -7.498 6.026 1.00 90.88 101 SER A C 1
ATOM 758 O O . SER A 1 101 ? -3.843 -8.620 6.460 1.00 90.88 101 SER A O 1
ATOM 760 N N . ASN A 1 102 ? -5.039 -6.705 6.564 1.00 92.81 102 ASN A N 1
ATOM 761 C CA . ASN A 1 102 ? -5.931 -7.018 7.686 1.00 92.81 102 ASN A CA 1
ATOM 762 C C . ASN A 1 102 ? -5.264 -7.742 8.873 1.00 92.81 102 ASN A C 1
ATOM 764 O O . ASN A 1 102 ? -5.774 -8.760 9.347 1.00 92.81 102 ASN A O 1
ATOM 768 N N . PRO A 1 103 ? -4.133 -7.232 9.375 1.00 95.44 103 PRO A N 1
ATOM 769 C CA . PRO A 1 103 ? -3.424 -7.839 10.487 1.00 95.44 103 PRO A CA 1
ATOM 770 C C . PRO A 1 103 ? -4.200 -7.747 11.797 1.00 95.44 103 PRO A C 1
ATOM 772 O O . PRO A 1 103 ? -5.101 -6.922 11.964 1.00 95.44 103 PRO A O 1
ATOM 775 N N . SER A 1 104 ? -3.824 -8.587 12.764 1.00 95.12 104 SER A N 1
ATOM 776 C CA . SER A 1 104 ? -4.544 -8.733 14.038 1.00 95.12 104 SER A CA 1
ATOM 777 C C . SER A 1 104 ? -4.689 -7.421 14.814 1.00 95.12 104 SER A C 1
ATOM 779 O O . SER A 1 104 ? -5.700 -7.212 15.483 1.00 95.12 104 SER A O 1
ATOM 781 N N . TYR A 1 105 ? -3.738 -6.492 14.680 1.00 94.81 105 TYR A N 1
ATOM 782 C CA . TYR A 1 105 ? -3.841 -5.177 15.307 1.00 94.81 105 TYR A CA 1
ATOM 783 C C . TYR A 1 105 ? -5.007 -4.334 14.782 1.00 94.81 105 TYR A C 1
ATOM 785 O O . TYR A 1 105 ? -5.515 -3.505 15.527 1.00 94.81 105 TYR A O 1
ATOM 793 N N . CYS A 1 106 ? -5.493 -4.560 13.558 1.00 94.00 106 CYS A N 1
ATOM 794 C CA . CYS A 1 106 ? -6.670 -3.860 13.039 1.00 94.00 106 CYS A CA 1
ATOM 795 C C . CYS A 1 106 ? -7.950 -4.206 13.812 1.00 94.00 106 CYS A C 1
ATOM 797 O O . CYS A 1 106 ? -8.896 -3.421 13.812 1.00 94.00 106 CYS A O 1
ATOM 799 N N . GLN A 1 107 ? -7.961 -5.350 14.506 1.00 92.88 107 GLN A N 1
ATOM 800 C CA . GLN A 1 107 ? -9.087 -5.805 15.320 1.00 92.88 107 GLN A CA 1
ATOM 801 C C . GLN A 1 107 ? -9.177 -5.102 16.674 1.00 92.88 107 GLN A C 1
ATOM 803 O O . GLN A 1 107 ? -10.270 -4.933 17.211 1.00 92.88 107 GLN A O 1
ATOM 808 N N . SER A 1 108 ? -8.042 -4.679 17.228 1.00 90.00 108 SER A N 1
ATOM 809 C CA . SER A 1 108 ? -7.957 -4.149 18.593 1.00 90.00 108 SER A CA 1
ATOM 810 C C . SER A 1 108 ? -7.561 -2.676 18.662 1.00 90.00 108 SER A C 1
ATOM 812 O O . SER A 1 108 ? -7.924 -1.992 19.617 1.00 90.00 108 SER A O 1
ATOM 814 N N . ASP A 1 109 ? -6.852 -2.164 17.658 1.00 91.50 109 ASP A N 1
ATOM 815 C CA . ASP A 1 109 ? -6.292 -0.817 17.660 1.00 91.50 109 ASP A CA 1
ATOM 816 C C . ASP A 1 109 ? -7.142 0.155 16.834 1.00 91.50 109 ASP A C 1
ATOM 818 O O . ASP A 1 109 ? -6.951 0.333 15.629 1.00 91.50 109 ASP A O 1
ATOM 822 N N . LYS A 1 110 ? -8.083 0.824 17.507 1.00 90.38 110 LYS A N 1
ATOM 823 C CA . LYS A 1 110 ? -8.946 1.843 16.890 1.00 90.38 110 LYS A CA 1
ATOM 824 C C . LYS A 1 110 ? -8.170 3.036 16.326 1.00 90.38 110 LYS A C 1
ATOM 826 O O . LYS A 1 110 ? -8.684 3.720 15.449 1.00 90.38 110 LYS A O 1
ATOM 831 N N . THR A 1 111 ? -6.957 3.313 16.814 1.00 91.06 111 THR A N 1
ATOM 832 C CA . THR A 1 111 ? -6.158 4.452 16.323 1.00 91.06 111 THR A CA 1
ATOM 833 C C . THR A 1 111 ? -5.684 4.232 14.885 1.00 91.06 111 THR A C 1
ATOM 835 O O . THR A 1 111 ? -5.441 5.188 14.151 1.00 91.06 111 THR A O 1
ATOM 838 N N . LEU A 1 112 ? -5.634 2.966 14.460 1.00 90.25 112 LEU A N 1
ATOM 839 C CA . LEU A 1 112 ? -5.268 2.531 13.117 1.00 90.25 112 LEU A CA 1
ATOM 840 C C . LEU A 1 112 ? -6.484 2.265 12.226 1.00 90.25 112 LEU A C 1
ATOM 842 O O . LEU A 1 112 ? -6.327 1.730 11.131 1.00 90.25 112 LEU A O 1
ATOM 846 N N . SER A 1 113 ? -7.692 2.656 12.634 1.00 88.75 113 SER A N 1
ATOM 847 C CA . SER A 1 113 ? -8.904 2.411 11.844 1.00 88.75 113 SER A CA 1
ATOM 848 C C . SER A 1 113 ? -8.873 3.065 10.458 1.00 88.75 113 SER A C 1
ATOM 850 O O . SER A 1 113 ? -9.563 2.621 9.549 1.00 88.75 113 SER A O 1
ATOM 852 N N . ASN A 1 114 ? -8.034 4.086 10.258 1.00 86.50 114 ASN A N 1
ATOM 853 C CA . ASN A 1 114 ? -7.794 4.731 8.964 1.00 86.50 114 ASN A CA 1
ATOM 854 C C . ASN A 1 114 ? -6.499 4.289 8.271 1.00 86.50 114 ASN A C 1
ATOM 856 O O . ASN A 1 114 ? -6.115 4.882 7.265 1.00 86.50 114 ASN A O 1
ATOM 860 N N . ALA A 1 115 ? -5.809 3.279 8.795 1.00 88.00 115 ALA A N 1
ATOM 861 C CA . ALA A 1 115 ? -4.600 2.768 8.175 1.00 88.00 115 ALA A CA 1
ATOM 862 C C . ALA A 1 115 ? -4.932 1.937 6.929 1.00 88.00 115 ALA A C 1
ATOM 864 O O . ALA A 1 115 ? -5.911 1.185 6.919 1.00 88.00 115 ALA A O 1
ATOM 865 N N . LEU A 1 116 ? -4.086 2.016 5.895 1.00 85.56 116 LEU A N 1
ATOM 866 C CA . LEU A 1 116 ? -4.260 1.234 4.662 1.00 85.56 116 LEU A CA 1
ATOM 867 C C . LEU A 1 116 ? -4.342 -0.272 4.935 1.00 85.56 116 LEU A C 1
ATOM 869 O O . LEU A 1 116 ? -5.124 -0.979 4.298 1.00 85.56 116 LEU A O 1
ATOM 873 N N . ALA A 1 117 ? -3.579 -0.765 5.908 1.00 90.12 117 ALA A N 1
ATOM 874 C CA . ALA A 1 117 ? -3.596 -2.163 6.312 1.00 90.12 117 ALA A CA 1
ATOM 875 C C . ALA A 1 117 ? -4.931 -2.633 6.867 1.00 90.12 117 ALA A C 1
ATOM 877 O O . ALA A 1 117 ? -5.279 -3.799 6.690 1.00 90.12 117 ALA A O 1
ATOM 878 N N . CYS A 1 118 ? -5.688 -1.727 7.478 1.00 91.31 118 CYS A N 1
ATOM 879 C CA . CYS A 1 118 ? -6.944 -2.057 8.120 1.00 91.31 118 CYS A CA 1
ATOM 880 C C . CYS A 1 118 ? -8.149 -1.895 7.202 1.00 91.31 118 CYS A C 1
ATOM 882 O O . CYS A 1 118 ? -9.241 -2.238 7.633 1.00 91.31 118 CYS A O 1
ATOM 884 N N . VAL A 1 119 ? -7.985 -1.421 5.963 1.00 87.12 119 VAL A N 1
ATOM 885 C CA . VAL A 1 119 ? -9.094 -1.153 5.035 1.00 87.12 119 VAL A CA 1
ATOM 886 C C . VAL A 1 119 ? -10.002 -2.380 4.868 1.00 87.12 119 VAL A C 1
ATOM 888 O O . VAL A 1 119 ? -9.603 -3.398 4.299 1.00 87.12 119 VAL A O 1
ATOM 891 N N . GLY A 1 120 ? -11.259 -2.261 5.295 1.00 85.69 120 GLY A N 1
ATOM 892 C CA . GLY A 1 120 ? -12.256 -3.329 5.229 1.00 85.69 120 GLY A CA 1
ATOM 893 C C . GLY A 1 120 ? -11.995 -4.513 6.167 1.00 85.69 120 GLY A C 1
ATOM 894 O O . GLY A 1 120 ? -12.535 -5.592 5.926 1.00 85.69 120 GLY A O 1
ATOM 895 N N . SER A 1 121 ? -11.185 -4.340 7.217 1.00 89.62 121 SER A N 1
ATOM 896 C CA . SER A 1 121 ? -10.937 -5.367 8.246 1.00 89.62 121 SER A CA 1
ATOM 897 C C . SER A 1 121 ? -12.154 -5.662 9.131 1.00 89.62 121 SER A C 1
ATOM 899 O O . SER A 1 121 ? -12.154 -6.672 9.837 1.00 89.62 121 SER A O 1
ATOM 901 N N . LYS A 1 122 ? -13.180 -4.799 9.089 1.00 90.12 122 LYS A N 1
ATOM 902 C CA . LYS A 1 122 ? -14.477 -4.926 9.779 1.00 90.12 122 LYS A CA 1
ATOM 903 C C . LYS A 1 122 ? -14.377 -5.378 11.245 1.00 90.12 122 LYS A C 1
ATOM 905 O O . LYS A 1 122 ? -15.021 -6.351 11.638 1.00 90.12 122 LYS A O 1
ATOM 910 N N . PRO A 1 123 ? -13.577 -4.690 12.066 1.00 90.88 123 PRO A N 1
ATOM 911 C CA . PRO A 1 123 ? -13.411 -5.035 13.466 1.00 90.88 123 PRO A CA 1
ATOM 912 C C . PRO A 1 123 ? -14.669 -4.773 14.292 1.00 90.88 123 PRO A C 1
ATOM 914 O O . PRO A 1 123 ? -15.537 -3.985 13.915 1.00 90.88 123 PRO A O 1
ATOM 917 N N . SER A 1 124 ? -14.761 -5.407 15.463 1.00 88.69 124 SER A N 1
ATOM 918 C CA . SER A 1 124 ? -15.955 -5.340 16.323 1.00 88.69 124 SER A CA 1
ATOM 919 C C . SER A 1 124 ? -16.327 -3.915 16.747 1.00 88.69 124 SER A C 1
ATOM 921 O O . SER A 1 124 ? -17.504 -3.621 16.962 1.00 88.69 124 SER A O 1
ATOM 923 N N . TYR A 1 125 ? -15.355 -2.998 16.802 1.00 88.50 125 TYR A N 1
ATOM 924 C CA . TYR A 1 125 ? -15.613 -1.590 17.098 1.00 88.50 125 TYR A CA 1
ATOM 925 C C . TYR A 1 125 ? -16.410 -0.856 16.012 1.00 88.50 125 TYR A C 1
ATOM 927 O O . TYR A 1 125 ? -16.990 0.185 16.310 1.00 88.50 125 TYR A O 1
ATOM 935 N N . CYS A 1 126 ? -16.506 -1.392 14.792 1.00 87.56 126 CYS A N 1
ATOM 936 C CA . CYS A 1 126 ? -17.323 -0.811 13.723 1.00 87.56 126 CYS A CA 1
ATOM 937 C C . CYS A 1 126 ? -18.828 -0.848 14.017 1.00 87.56 126 CYS A C 1
ATOM 939 O O . CYS A 1 126 ? -19.575 -0.056 13.453 1.00 87.56 126 CYS A O 1
ATOM 941 N N . LEU A 1 127 ? -19.282 -1.750 14.892 1.00 82.00 127 LEU A N 1
ATOM 942 C CA . LEU A 1 127 ? -20.704 -1.925 15.211 1.00 82.00 127 LEU A CA 1
ATOM 943 C C . LEU A 1 127 ? -21.157 -1.133 16.447 1.00 82.00 127 LEU A C 1
ATOM 945 O O . LEU A 1 127 ? -22.346 -1.107 16.748 1.00 82.00 127 LEU A O 1
ATOM 949 N N . GLY A 1 128 ? -20.229 -0.504 17.173 1.00 74.44 128 GLY A N 1
ATOM 950 C CA . GLY A 1 128 ? -20.511 0.108 18.478 1.00 74.44 128 GLY A CA 1
ATOM 951 C C . GLY A 1 128 ? -19.977 1.524 18.663 1.00 74.44 128 GLY A C 1
ATOM 952 O O . GLY A 1 128 ? -20.153 2.091 19.738 1.00 74.44 128 GLY A O 1
ATOM 953 N N . ASP A 1 129 ? -19.314 2.094 17.656 1.00 77.44 129 ASP A N 1
ATOM 954 C CA . ASP A 1 129 ? -18.653 3.394 17.757 1.00 77.44 129 ASP A CA 1
ATOM 955 C C . ASP A 1 129 ? -19.022 4.288 16.558 1.00 77.44 129 ASP A C 1
ATOM 957 O O . ASP A 1 129 ? -18.477 4.113 15.462 1.00 77.44 129 ASP A O 1
ATOM 961 N N . PRO A 1 130 ? -19.937 5.262 16.735 1.00 76.56 130 PRO A N 1
ATOM 962 C CA . PRO A 1 130 ? -20.347 6.169 15.665 1.00 76.56 130 PRO A CA 1
ATOM 963 C C . PRO A 1 130 ? -19.186 6.965 15.059 1.00 76.56 130 PRO A C 1
ATOM 965 O O . PRO A 1 130 ? -19.258 7.351 13.894 1.00 76.56 130 PRO A O 1
ATOM 968 N N . GLN A 1 131 ? -18.098 7.188 15.810 1.00 78.44 131 GLN A N 1
ATOM 969 C CA . GLN A 1 131 ? -16.921 7.888 15.289 1.00 78.44 131 GLN A CA 1
ATOM 970 C C . GLN A 1 131 ? -16.114 7.037 14.298 1.00 78.44 131 GLN A C 1
ATOM 972 O O . GLN A 1 131 ? -15.317 7.581 13.536 1.00 78.44 131 GLN A O 1
ATOM 977 N N . GLN A 1 132 ? -16.328 5.718 14.275 1.00 77.25 132 GLN A N 1
ATOM 978 C CA . GLN A 1 132 ? -15.598 4.782 13.417 1.00 77.25 132 GLN A CA 1
ATOM 979 C C . GLN A 1 132 ? -16.357 4.394 12.146 1.00 77.25 132 GLN A C 1
ATOM 981 O O . GLN A 1 132 ? -15.758 3.784 11.264 1.00 77.25 132 GLN A O 1
ATOM 986 N N . LEU A 1 133 ? -17.627 4.791 12.003 1.00 71.88 133 LEU A N 1
ATOM 987 C CA . LEU A 1 133 ? -18.473 4.453 10.847 1.00 71.88 133 LEU A CA 1
ATOM 988 C C . LEU A 1 133 ? -17.850 4.842 9.499 1.00 71.88 133 LEU A C 1
ATOM 990 O O . LEU A 1 133 ? -18.035 4.143 8.510 1.00 71.88 133 LEU A O 1
ATOM 994 N N . ASN A 1 134 ? -17.076 5.929 9.480 1.00 77.62 134 ASN A N 1
ATOM 995 C CA . ASN A 1 134 ? -16.414 6.435 8.276 1.00 77.62 134 ASN A CA 1
ATOM 996 C C . ASN A 1 134 ? -14.930 6.050 8.192 1.00 77.62 134 ASN A C 1
ATOM 998 O O . ASN A 1 134 ? -14.226 6.520 7.299 1.00 77.62 134 ASN A O 1
ATOM 1002 N N . SER A 1 135 ? -14.433 5.245 9.134 1.00 85.75 135 SER A N 1
ATOM 1003 C CA . SER A 1 135 ? -13.050 4.785 9.096 1.00 85.75 135 SER A CA 1
ATOM 1004 C C . SER A 1 135 ? -12.841 3.766 7.982 1.00 85.75 135 SER A C 1
ATOM 1006 O O . SER A 1 135 ? -13.761 3.044 7.587 1.00 85.75 135 SER A O 1
ATOM 1008 N N . LEU A 1 136 ? -11.606 3.657 7.499 1.00 84.50 136 LEU A N 1
ATOM 1009 C CA . LEU A 1 136 ? -11.268 2.670 6.473 1.00 84.50 136 LEU A CA 1
ATOM 1010 C C . LEU A 1 136 ? -11.490 1.237 6.918 1.00 84.50 136 LEU A C 1
ATOM 1012 O O . LEU A 1 136 ? -11.864 0.396 6.106 1.00 84.50 136 LEU A O 1
ATOM 1016 N N . ALA A 1 137 ? -11.296 0.952 8.197 1.00 88.38 137 ALA A N 1
ATOM 1017 C CA . ALA A 1 137 ? -11.534 -0.362 8.754 1.00 88.38 137 ALA A CA 1
ATOM 1018 C C . ALA A 1 137 ? -12.991 -0.795 8.649 1.00 88.38 137 ALA A C 1
ATOM 1020 O O . ALA A 1 137 ? -13.260 -1.982 8.454 1.00 88.38 137 ALA A O 1
ATOM 1021 N N . CYS A 1 138 ? -13.908 0.167 8.701 1.00 87.50 138 CYS A N 1
ATOM 1022 C CA . CYS A 1 138 ? -15.341 -0.073 8.654 1.00 87.50 138 CYS A CA 1
ATOM 1023 C C . CYS A 1 138 ? -15.950 0.119 7.256 1.00 87.50 138 CYS A C 1
ATOM 1025 O O . CYS A 1 138 ? -17.124 -0.193 7.075 1.00 87.50 138 CYS A O 1
ATOM 1027 N N . SER A 1 139 ? -15.184 0.598 6.267 1.00 80.06 139 SER A N 1
ATOM 1028 C CA . SER A 1 139 ? -15.694 0.865 4.920 1.00 80.06 139 SER A CA 1
ATOM 1029 C C . SER A 1 139 ? -15.650 -0.364 4.000 1.00 80.06 139 SER A C 1
ATOM 1031 O O . SER A 1 139 ? -14.735 -1.190 4.048 1.00 80.06 139 SER A O 1
ATOM 1033 N N . ASP A 1 140 ? -16.645 -0.469 3.115 1.00 66.50 140 ASP A N 1
ATOM 1034 C CA . ASP A 1 140 ? -16.726 -1.526 2.095 1.00 66.50 140 ASP A CA 1
ATOM 1035 C C . ASP A 1 140 ? -15.965 -1.182 0.797 1.00 66.50 140 ASP A C 1
ATOM 1037 O O . ASP A 1 140 ? -15.679 -2.065 -0.013 1.00 66.50 140 ASP A O 1
ATOM 1041 N N . PHE A 1 141 ? -15.589 0.087 0.592 1.00 59.38 141 PHE A N 1
ATOM 1042 C CA . PHE A 1 141 ? -15.008 0.580 -0.663 1.00 59.38 141 PHE A CA 1
ATOM 1043 C C . PHE A 1 141 ? -13.524 0.938 -0.522 1.00 59.38 141 PHE A C 1
ATOM 1045 O O . PHE A 1 141 ? -13.152 2.084 -0.282 1.00 59.38 141 PHE A O 1
ATOM 1052 N N . ALA A 1 142 ? -12.655 -0.051 -0.736 1.00 56.44 142 ALA A N 1
ATOM 1053 C CA . ALA A 1 142 ? -11.205 0.125 -0.645 1.00 56.44 142 ALA A CA 1
ATOM 1054 C C . ALA A 1 142 ? -10.571 0.834 -1.853 1.00 56.44 142 ALA A C 1
ATOM 1056 O O . ALA A 1 142 ? -9.629 1.612 -1.698 1.00 56.44 142 ALA A O 1
ATOM 1057 N N . THR A 1 143 ? -11.073 0.564 -3.063 1.00 54.56 143 THR A N 1
ATOM 1058 C CA . THR A 1 143 ? -10.405 0.968 -4.312 1.00 54.56 143 THR A CA 1
ATOM 1059 C C . THR A 1 143 ? -10.488 2.469 -4.564 1.00 54.56 143 THR A C 1
ATOM 1061 O O . THR A 1 143 ? -9.496 3.065 -4.970 1.00 54.56 143 THR A O 1
ATOM 1064 N N . MET A 1 144 ? -11.634 3.101 -4.276 1.00 56.06 144 MET A N 1
ATOM 1065 C CA . MET A 1 144 ? -11.752 4.563 -4.379 1.00 56.06 144 MET A CA 1
ATOM 1066 C C . MET A 1 144 ? -10.817 5.256 -3.386 1.00 56.06 144 MET A C 1
ATOM 1068 O O . MET A 1 144 ? -10.168 6.237 -3.729 1.00 56.06 144 MET A O 1
ATOM 1072 N N . TYR A 1 145 ? -10.648 4.690 -2.190 1.00 60.44 145 TYR A N 1
ATOM 1073 C CA . TYR A 1 145 ? -9.903 5.373 -1.145 1.00 60.44 145 TYR A CA 1
ATOM 1074 C C . TYR A 1 145 ? -8.388 5.332 -1.339 1.00 60.44 145 TYR A C 1
ATOM 1076 O O . TYR A 1 145 ? -7.738 6.335 -1.067 1.00 60.44 145 TYR A O 1
ATOM 1084 N N . ILE A 1 146 ? -7.804 4.233 -1.838 1.00 62.34 146 ILE A N 1
ATOM 1085 C CA . ILE A 1 146 ? -6.364 4.203 -2.175 1.00 62.34 146 ILE A CA 1
ATOM 1086 C C . ILE A 1 146 ? -6.057 5.283 -3.219 1.00 62.34 146 ILE A C 1
ATOM 1088 O O . ILE A 1 146 ? -5.069 6.000 -3.097 1.00 62.34 146 ILE A O 1
ATOM 1092 N N . LEU A 1 147 ? -6.943 5.464 -4.198 1.00 64.19 147 LEU A N 1
ATOM 1093 C CA . LEU A 1 147 ? -6.809 6.504 -5.213 1.00 64.19 147 LEU A CA 1
ATOM 1094 C C . LEU A 1 147 ? -6.931 7.905 -4.649 1.00 64.19 147 LEU A C 1
ATOM 1096 O O . LEU A 1 147 ? -6.083 8.747 -4.930 1.00 64.19 147 LEU A O 1
ATOM 1100 N N . ASP A 1 148 ? -7.942 8.144 -3.827 1.00 63.56 148 ASP A N 1
ATOM 1101 C CA . ASP A 1 148 ? -8.151 9.444 -3.195 1.00 63.56 148 ASP A CA 1
ATOM 1102 C C . ASP A 1 148 ? -7.015 9.779 -2.228 1.00 63.56 148 ASP A C 1
ATOM 1104 O O . ASP A 1 148 ? -6.615 10.928 -2.082 1.00 63.56 148 ASP A O 1
ATOM 1108 N N . THR A 1 149 ? -6.430 8.754 -1.625 1.00 60.94 149 THR A N 1
ATOM 1109 C CA . THR A 1 149 ? -5.286 8.837 -0.729 1.00 60.94 149 THR A CA 1
ATOM 1110 C C . THR A 1 149 ? -3.983 9.168 -1.459 1.00 60.94 149 THR A C 1
ATOM 1112 O O . THR A 1 149 ? -3.217 10.016 -0.993 1.00 60.94 149 THR A O 1
ATOM 1115 N N . LEU A 1 150 ? -3.750 8.544 -2.617 1.00 64.75 150 LEU A N 1
ATOM 1116 C CA . LEU A 1 150 ? -2.636 8.863 -3.513 1.00 64.75 150 LEU A CA 1
ATOM 1117 C C . LEU A 1 150 ? -2.799 10.274 -4.109 1.00 64.75 150 LEU A C 1
ATOM 1119 O O . LEU A 1 150 ? -1.842 11.045 -4.124 1.00 64.75 150 LEU A O 1
ATOM 1123 N N . LYS A 1 151 ? -4.022 10.648 -4.513 1.00 63.75 151 LYS A N 1
ATOM 1124 C CA . LYS A 1 151 ? -4.380 11.998 -4.992 1.00 63.75 151 LYS A CA 1
ATOM 1125 C C . LYS A 1 151 ? -4.202 13.071 -3.922 1.00 63.75 151 LYS A C 1
ATOM 1127 O O . LYS A 1 151 ? -3.721 14.157 -4.219 1.00 63.75 151 LYS A O 1
ATOM 1132 N N . ALA A 1 152 ? -4.574 12.776 -2.679 1.00 58.81 152 ALA A N 1
ATOM 1133 C CA . ALA A 1 152 ? -4.476 13.718 -1.569 1.00 58.81 152 ALA A CA 1
ATOM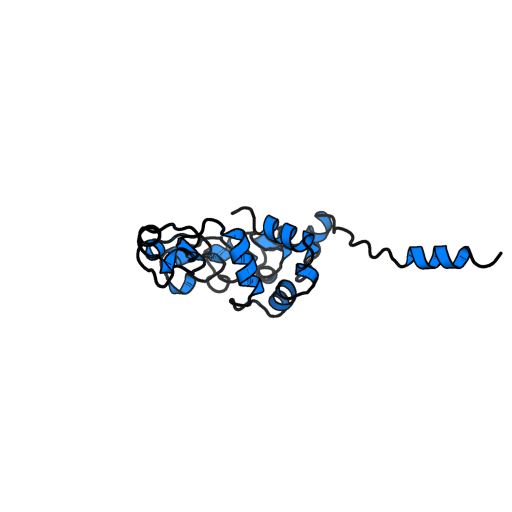 1134 C C . ALA A 1 15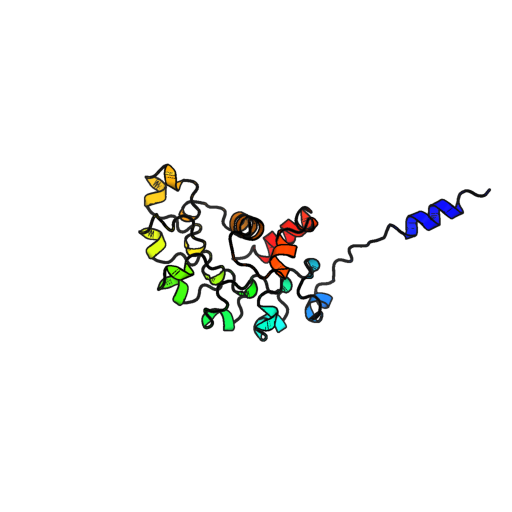2 ? -3.031 13.968 -1.106 1.00 58.81 152 ALA A C 1
ATOM 1136 O O . ALA A 1 152 ? -2.835 14.718 -0.152 1.00 58.81 152 ALA A O 1
ATOM 1137 N N . GLY A 1 153 ? -2.027 13.323 -1.718 1.00 58.25 153 GLY A N 1
ATOM 1138 C CA . GLY A 1 153 ? -0.621 13.491 -1.345 1.00 58.25 153 GLY A CA 1
ATOM 1139 C C . GLY A 1 153 ? -0.329 13.084 0.101 1.00 58.25 153 GLY A C 1
ATOM 1140 O O . GLY A 1 153 ? 0.692 13.472 0.659 1.00 58.25 153 GLY A O 1
ATOM 1141 N N . LYS A 1 154 ? -1.221 12.303 0.729 1.00 58.03 154 LYS A N 1
ATOM 1142 C CA . LYS A 1 154 ? -1.090 11.873 2.132 1.00 58.03 154 LYS A CA 1
ATOM 1143 C C . LYS A 1 154 ? 0.067 10.896 2.345 1.00 58.03 154 LYS A C 1
ATOM 1145 O O . LYS A 1 154 ? 0.410 10.590 3.482 1.00 58.03 154 LYS A O 1
ATOM 1150 N N . TYR A 1 155 ? 0.660 10.423 1.253 1.00 62.16 155 TYR A N 1
ATOM 1151 C CA . TYR A 1 155 ? 1.784 9.505 1.227 1.00 62.16 155 TYR A CA 1
ATOM 1152 C C . TYR A 1 155 ? 2.957 10.145 0.516 1.00 62.16 155 TYR A C 1
ATOM 1154 O O . TYR A 1 155 ? 2.782 10.862 -0.469 1.00 62.16 155 TYR A O 1
ATOM 1162 N N . ASN A 1 156 ? 4.156 9.855 1.020 1.00 55.88 156 ASN A N 1
ATOM 1163 C CA . ASN A 1 156 ? 5.401 10.378 0.482 1.00 55.88 156 ASN A CA 1
ATOM 1164 C C . ASN A 1 156 ? 5.728 9.657 -0.835 1.00 55.88 156 ASN A C 1
ATOM 1166 O O . ASN A 1 156 ? 6.544 8.738 -0.893 1.00 55.88 156 ASN A O 1
ATOM 1170 N N . LEU A 1 157 ? 4.991 10.022 -1.881 1.00 59.88 157 LEU A N 1
ATOM 1171 C CA . LEU A 1 157 ? 5.197 9.549 -3.238 1.00 59.88 157 LEU A CA 1
ATOM 1172 C C . LEU A 1 157 ? 6.406 10.281 -3.838 1.00 59.88 157 LEU A C 1
ATOM 1174 O O . LEU A 1 157 ? 6.572 11.475 -3.573 1.00 59.88 157 LEU A O 1
ATOM 1178 N N . PRO A 1 158 ? 7.216 9.610 -4.675 1.00 56.72 158 PRO A N 1
ATOM 1179 C CA . PRO A 1 158 ? 8.206 10.260 -5.529 1.00 56.72 158 PRO A CA 1
ATOM 1180 C C . PRO A 1 158 ? 7.624 11.488 -6.242 1.00 56.72 158 PRO A C 1
ATOM 1182 O O . PRO A 1 158 ? 6.460 11.479 -6.648 1.00 56.72 158 PRO A O 1
ATOM 1185 N N . ALA A 1 159 ? 8.422 12.543 -6.407 1.00 60.31 159 ALA A N 1
ATOM 1186 C CA . ALA A 1 159 ? 7.960 13.810 -6.977 1.00 60.31 159 ALA A CA 1
ATOM 1187 C C . ALA A 1 159 ? 7.398 13.650 -8.402 1.00 60.31 159 ALA A C 1
ATOM 1189 O O . ALA A 1 159 ? 6.438 14.335 -8.763 1.00 60.31 159 ALA A O 1
ATOM 1190 N N . GLU A 1 160 ? 7.939 12.725 -9.205 1.00 56.25 160 GLU A N 1
ATOM 1191 C CA . GLU A 1 160 ? 7.377 12.388 -10.516 1.00 56.25 160 GLU A CA 1
ATOM 1192 C C . GLU A 1 160 ? 5.975 11.783 -10.402 1.00 56.25 160 GLU A C 1
ATOM 1194 O O . GLU A 1 160 ? 5.097 12.121 -11.188 1.00 56.25 160 GLU A O 1
ATOM 1199 N N . LEU A 1 161 ? 5.726 10.949 -9.390 1.00 59.34 161 LEU A N 1
ATOM 1200 C CA . LEU A 1 161 ? 4.417 10.346 -9.159 1.00 59.34 161 LEU A CA 1
ATOM 1201 C C . LEU A 1 161 ? 3.410 11.338 -8.590 1.00 59.34 161 LEU A C 1
ATOM 1203 O O . LEU A 1 161 ? 2.255 11.321 -9.004 1.00 59.34 161 LEU A O 1
ATOM 1207 N N . GLN A 1 162 ? 3.830 12.235 -7.695 1.00 65.06 162 GLN A N 1
ATOM 1208 C CA . GLN A 1 162 ? 2.959 13.316 -7.228 1.00 65.06 162 GLN A CA 1
ATOM 1209 C C . GLN A 1 162 ? 2.443 14.136 -8.407 1.00 65.06 162 GLN A C 1
ATOM 1211 O O . GLN A 1 162 ? 1.250 14.417 -8.466 1.00 65.06 162 GLN A O 1
ATOM 1216 N N . LYS A 1 163 ? 3.301 14.448 -9.387 1.00 63.50 163 LYS A N 1
ATOM 1217 C CA . LYS A 1 163 ? 2.889 15.142 -10.615 1.00 63.50 163 LYS A CA 1
ATOM 1218 C C . LYS A 1 163 ? 1.862 14.354 -11.412 1.00 63.50 163 LYS A C 1
ATOM 1220 O O . LYS A 1 163 ? 0.966 14.970 -11.960 1.00 63.50 163 LYS A O 1
ATOM 1225 N N . ILE A 1 164 ? 1.954 13.026 -11.446 1.00 62.22 164 ILE A N 1
ATOM 1226 C CA . ILE A 1 164 ? 0.962 12.176 -12.111 1.00 62.22 164 ILE A CA 1
ATOM 1227 C C . ILE A 1 164 ? -0.361 12.254 -11.351 1.00 62.22 164 ILE A C 1
ATOM 1229 O O . ILE A 1 164 ? -1.338 12.710 -11.925 1.00 62.22 164 ILE A O 1
ATOM 1233 N N . PHE A 1 165 ? -0.385 11.926 -10.052 1.00 62.97 165 PHE A N 1
ATOM 1234 C CA . PHE A 1 165 ? -1.605 11.898 -9.224 1.00 62.97 165 PHE A CA 1
ATOM 1235 C C . PHE A 1 165 ? -2.276 13.265 -9.024 1.00 62.97 165 PHE A C 1
ATOM 1237 O O . PHE A 1 165 ? -3.480 13.318 -8.771 1.00 62.97 165 PHE A O 1
ATOM 1244 N N . THR A 1 166 ? -1.517 14.354 -9.150 1.00 61.31 166 THR A N 1
ATOM 1245 C CA . THR A 1 166 ? -2.020 15.737 -9.104 1.00 61.31 166 THR A CA 1
ATOM 1246 C C . THR A 1 166 ? -2.203 16.355 -10.492 1.00 61.31 166 THR A C 1
ATOM 1248 O O . THR A 1 166 ? -2.713 17.473 -10.587 1.00 61.31 166 THR A O 1
ATOM 1251 N N . SER A 1 167 ? -1.828 15.644 -11.567 1.00 60.84 167 SER A N 1
ATOM 1252 C CA . SER A 1 167 ? -2.010 16.118 -12.939 1.00 60.84 167 SER A CA 1
ATOM 1253 C C . SER A 1 167 ? -3.495 16.313 -13.231 1.00 60.84 167 SER A C 1
ATOM 1255 O O . SER A 1 167 ? -4.349 15.514 -12.834 1.00 60.84 167 SER A O 1
ATOM 1257 N N . ASN A 1 168 ? -3.802 17.356 -14.003 1.00 57.50 168 ASN A N 1
ATOM 1258 C CA . ASN A 1 168 ? -5.132 17.535 -14.576 1.00 57.50 168 ASN A CA 1
ATOM 1259 C C . ASN A 1 168 ? -5.534 16.362 -15.492 1.00 57.50 168 ASN A C 1
ATOM 1261 O O . ASN A 1 168 ? -6.727 16.163 -15.685 1.00 57.50 168 ASN A O 1
ATOM 1265 N N . ASP A 1 169 ? -4.587 15.546 -15.966 1.00 52.66 169 ASP A N 1
ATOM 1266 C CA . ASP A 1 169 ? -4.840 14.364 -16.805 1.00 52.66 169 ASP A CA 1
ATOM 1267 C C . ASP A 1 169 ? -5.609 13.251 -16.062 1.00 52.66 169 ASP A C 1
ATOM 1269 O O . ASP A 1 169 ? -6.282 12.428 -16.680 1.00 52.66 169 ASP A O 1
ATOM 1273 N N . LEU A 1 170 ? -5.567 13.236 -14.721 1.00 57.16 170 LEU A N 1
ATOM 1274 C CA . LEU A 1 170 ? -6.375 12.330 -13.889 1.00 57.16 170 LEU A CA 1
ATOM 1275 C C . LEU A 1 170 ? -7.822 12.803 -13.676 1.00 57.16 170 LEU A C 1
ATOM 1277 O O . LEU A 1 170 ? -8.588 12.108 -12.997 1.00 57.16 170 LEU A O 1
ATOM 1281 N N . LYS A 1 171 ? -8.194 13.986 -14.190 1.00 55.38 171 LYS A N 1
ATOM 1282 C CA . LYS A 1 171 ? -9.588 14.459 -14.182 1.00 55.38 171 LYS A CA 1
ATOM 1283 C C . LYS A 1 171 ? -10.428 13.787 -15.261 1.00 55.38 171 LYS A C 1
ATOM 1285 O O . LYS A 1 171 ? -11.644 13.716 -15.094 1.00 55.38 171 LYS A O 1
ATOM 1290 N N . ASP A 1 172 ? -9.803 13.268 -16.316 1.00 56.56 172 ASP A N 1
ATOM 1291 C CA . ASP A 1 172 ? -10.525 12.520 -17.334 1.00 56.56 172 ASP A CA 1
ATOM 1292 C C . ASP A 1 172 ? -10.996 11.186 -16.754 1.00 56.56 172 ASP A C 1
ATOM 1294 O O . ASP A 1 172 ? -10.207 10.377 -16.255 1.00 56.56 172 ASP A O 1
ATOM 1298 N N . LEU A 1 173 ? -12.315 10.967 -16.819 1.00 50.50 173 LEU A N 1
ATOM 1299 C CA . LEU A 1 173 ? -12.984 9.773 -16.293 1.00 50.50 173 LEU A CA 1
ATOM 1300 C C . LEU A 1 173 ? -12.311 8.481 -16.787 1.00 50.50 173 LEU A C 1
ATOM 1302 O O . LEU A 1 173 ? -12.183 7.529 -16.029 1.00 50.50 173 LEU A O 1
ATOM 1306 N N . GLN A 1 174 ? -11.815 8.479 -18.030 1.00 57.03 174 GLN A N 1
ATOM 1307 C CA . GLN A 1 174 ? -11.115 7.345 -18.635 1.00 57.03 174 GLN A CA 1
ATOM 1308 C C . GLN A 1 174 ? -9.788 7.026 -17.936 1.00 57.03 174 GLN A C 1
ATOM 1310 O O . GLN A 1 174 ? -9.507 5.863 -17.659 1.00 57.03 174 GLN A O 1
ATOM 1315 N N . THR A 1 175 ? -8.989 8.037 -17.597 1.00 57.03 175 THR A N 1
ATOM 1316 C CA . THR A 1 175 ? -7.714 7.864 -16.888 1.00 57.03 175 THR A CA 1
ATOM 1317 C C . THR A 1 175 ? -7.941 7.375 -15.460 1.00 57.03 175 THR A C 1
ATOM 1319 O O . THR A 1 175 ? -7.224 6.496 -14.978 1.00 57.03 175 THR A O 1
ATOM 1322 N N . TYR A 1 176 ? -8.972 7.901 -14.789 1.00 59.28 176 TYR A N 1
ATOM 1323 C CA . TYR A 1 176 ? -9.369 7.432 -13.463 1.00 59.28 176 TYR A CA 1
ATOM 1324 C C . TYR A 1 176 ? -9.921 6.003 -13.496 1.00 59.28 176 TYR A C 1
ATOM 1326 O O . TYR A 1 176 ? -9.608 5.233 -12.596 1.00 59.28 176 TYR A O 1
ATOM 1334 N N . ASP A 1 177 ? -10.667 5.614 -14.531 1.00 62.91 177 ASP A N 1
ATOM 1335 C CA . ASP A 1 177 ? -11.155 4.241 -14.697 1.00 62.91 177 ASP A CA 1
ATOM 1336 C C . ASP A 1 177 ? -10.027 3.260 -15.030 1.00 62.91 177 ASP A C 1
ATOM 1338 O O . ASP A 1 177 ? -9.986 2.171 -14.464 1.00 62.91 177 ASP A O 1
ATOM 1342 N N . VAL A 1 178 ? -9.058 3.635 -15.873 1.00 62.50 178 VAL A N 1
ATOM 1343 C CA . VAL A 1 178 ? -7.851 2.822 -16.112 1.00 62.50 178 VAL A CA 1
ATOM 1344 C C . VAL A 1 178 ? -7.089 2.628 -14.805 1.00 62.50 178 VAL A C 1
ATOM 1346 O O . VAL A 1 178 ? -6.763 1.505 -14.445 1.00 62.50 178 VAL A O 1
ATOM 1349 N N . LEU A 1 179 ? -6.875 3.695 -14.039 1.00 61.59 179 LEU A N 1
ATOM 1350 C CA . LEU A 1 179 ? -6.225 3.645 -12.7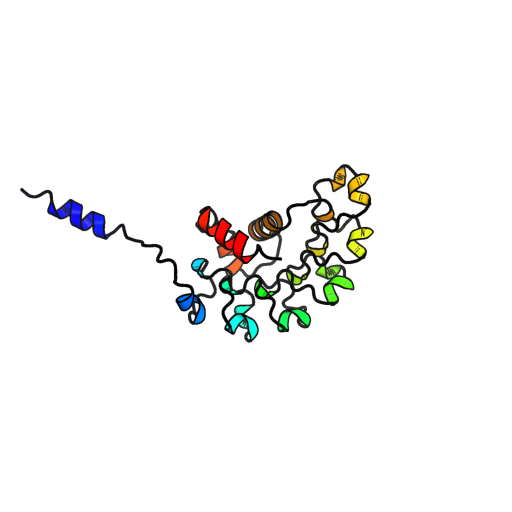30 1.00 61.59 179 LEU A CA 1
ATOM 1351 C C . LEU A 1 179 ? -7.026 2.773 -11.750 1.00 61.59 179 LEU A C 1
ATOM 1353 O O . LEU A 1 179 ? -6.465 1.921 -11.063 1.00 61.59 179 LEU A O 1
ATOM 1357 N N . ARG A 1 180 ? -8.351 2.945 -11.723 1.00 62.75 180 ARG A N 1
ATOM 1358 C CA . ARG A 1 180 ? -9.286 2.157 -10.922 1.00 62.75 180 ARG A CA 1
ATOM 1359 C C . ARG A 1 180 ? -9.276 0.692 -11.310 1.00 62.75 180 ARG A C 1
ATOM 1361 O O . ARG A 1 180 ? -9.424 -0.102 -10.401 1.00 62.75 180 ARG A O 1
ATOM 1368 N N . ASN A 1 181 ? -9.088 0.329 -12.573 1.00 62.88 181 ASN A N 1
ATOM 1369 C CA . ASN A 1 181 ? -9.027 -1.060 -13.044 1.00 62.88 181 ASN A CA 1
ATOM 1370 C C . ASN A 1 181 ? -7.631 -1.674 -12.846 1.00 62.88 181 ASN A C 1
ATOM 1372 O O . ASN A 1 181 ? -7.504 -2.844 -12.502 1.00 62.88 181 ASN A O 1
ATOM 1376 N N . SER A 1 182 ? -6.579 -0.871 -12.979 1.00 58.75 182 SER A N 1
ATOM 1377 C CA . SER A 1 182 ? -5.185 -1.271 -12.761 1.00 58.75 182 SER A CA 1
ATOM 1378 C C . SER A 1 182 ? -4.873 -1.507 -11.283 1.00 58.75 182 SER A C 1
ATOM 1380 O O . SER A 1 182 ? -4.187 -2.466 -10.916 1.00 58.75 182 SER A O 1
ATOM 1382 N N . ILE A 1 183 ? -5.438 -0.666 -10.415 1.00 61.75 183 ILE A N 1
ATOM 1383 C CA . ILE A 1 183 ? -5.517 -0.924 -8.976 1.00 61.75 183 ILE A CA 1
ATOM 1384 C C . ILE A 1 183 ? -6.634 -1.944 -8.705 1.00 61.75 183 ILE A C 1
ATOM 1386 O O . ILE A 1 183 ? -6.491 -2.800 -7.851 1.00 61.75 183 ILE A O 1
ATOM 1390 N N . GLY A 1 184 ? -7.730 -1.929 -9.451 1.00 49.50 184 GLY A N 1
ATOM 1391 C CA . GLY A 1 184 ? -8.920 -2.763 -9.258 1.00 49.50 184 GLY A CA 1
ATOM 1392 C C . GLY A 1 184 ? -8.810 -4.163 -9.833 1.00 49.50 184 GLY A C 1
ATOM 1393 O O . GLY A 1 184 ? -9.494 -4.514 -10.786 1.00 49.50 184 GLY A O 1
ATOM 1394 N N . SER A 1 185 ? -8.006 -4.983 -9.175 1.00 41.16 185 SER A N 1
ATOM 1395 C CA . SER A 1 185 ? -8.248 -6.409 -8.939 1.00 41.16 185 SER A CA 1
ATOM 1396 C C . SER A 1 185 ? -7.296 -6.799 -7.807 1.00 41.16 185 SER A C 1
ATOM 1398 O O . SER A 1 185 ? -6.130 -7.118 -8.049 1.00 41.16 185 SER A O 1
ATOM 1400 N N . PHE A 1 186 ? -7.770 -6.646 -6.567 1.00 42.34 186 PHE A N 1
ATOM 1401 C CA . PHE A 1 186 ? -7.098 -7.055 -5.330 1.00 42.34 186 PHE A CA 1
ATOM 1402 C C . PHE A 1 186 ? -8.002 -7.991 -4.547 1.00 42.34 186 PHE A C 1
ATOM 1404 O O . PHE A 1 186 ? -9.150 -7.574 -4.269 1.00 42.34 186 PHE A O 1
#

Foldseek 3Di:
DPPPVVVVVVVVVPPPPPPLCPLVNLQPPPVPQLPLSLALSLHPCLQPPCVSQQRSNLACNLHPCLQPDPVSQQGRNQQCNLHPCLQVDPVSQQGRNLQCNLHPCLQPPPVSQQGRNLQCNCHPVCVPPPVSVPGRNNDPDNLVVVLVCQLVCVDPRDPSSVCNSVPPVCVPPVSVVSNSVSNPDD

pLDDT: mean 72.09, std 18.23, range [32.88, 95.44]